Protein AF-A0A7W7PM73-F1 (afdb_monomer_lite)

Sequence (289 aa):
MTIHITDEMPNTWVRAVVDGIEARGWVVDDAHESAIVITLTPDAAEVLSADRHDRYLVIGWSGDGDAQGVVEWGLSSDGVQVPVLHPLGGTDPAVVAERAHRALTGGRPEPRNLRHAIPYAAATGPCTCQKAYPCGGIVPDADCPEHGNRRAPAMGWHWEANCPPWTGRPRHRPAGAGRRGGVVTTPPRWPTAVVCGSTRHMDLLHAAARAATRLGYAVHMPHLTEVNDRLALELAAMWRALIADAMVVVIVPKPDGSVGDATAGELAYAEELGKPILRWDARREDVVW

pLDDT: mean 73.57, std 22.19, range [31.45, 97.5]

Radius of gyration: 22.75 Å; chains: 1; bounding box: 60×48×63 Å

Organism: NCBI:txid66427

Foldseek 3Di:
DFAAQPFFAPPVLQVLLQVLQVVLPWDFPDTGRRKTKTFADPQLCVLQVHDPQFGIKIWGFDDDPDDGGFIWIATDNVNGTGRDIDGLGDDHSNLSSQLVLCCSQHVGSDFDQQKDWAFPPDPPDADPPLHPPSPVVDDPDCPPPRNDNDDDGDTDIDGPVRHDGNPPDPPDDDPDDDDDDDDPDDPDDFAAEEEFADPVPVVQSVLAQVQVVVVRHDYDYDDDDDDDPVRVVVVLVVSLVSLLPHQEYEYEADPVRHGDPSSVVSVVSNVVSVHHYWYQDPVVSHTHD

Structure (mmCIF, N/CA/C/O backbone):
data_AF-A0A7W7PM73-F1
#
_entry.id   AF-A0A7W7PM73-F1
#
loop_
_atom_site.group_PDB
_atom_site.id
_atom_site.type_symbol
_atom_site.label_atom_id
_atom_site.label_alt_id
_atom_site.label_comp_id
_atom_site.label_asym_id
_atom_site.label_entity_id
_atom_site.label_seq_id
_atom_site.pdbx_PDB_ins_code
_atom_site.Cartn_x
_atom_site.Cartn_y
_atom_site.Cartn_z
_atom_site.occupancy
_atom_site.B_iso_or_equiv
_atom_site.auth_seq_id
_atom_site.auth_comp_id
_atom_site.auth_asym_id
_atom_site.auth_atom_id
_atom_site.pdbx_PDB_model_num
ATOM 1 N N . MET A 1 1 ? -2.521 12.810 -11.139 1.00 38.59 1 MET A N 1
ATOM 2 C CA . MET A 1 1 ? -3.099 12.438 -12.445 1.00 38.59 1 MET A CA 1
ATOM 3 C C . MET A 1 1 ? -4.250 11.512 -12.123 1.00 38.59 1 MET A C 1
ATOM 5 O O . MET A 1 1 ? -3.991 10.459 -11.564 1.00 38.59 1 MET A O 1
ATOM 9 N N . THR A 1 2 ? -5.487 11.959 -12.318 1.00 41.84 2 THR A N 1
ATOM 10 C CA . THR A 1 2 ? -6.681 11.155 -12.024 1.00 41.84 2 THR A CA 1
ATOM 11 C C . THR A 1 2 ? -6.871 10.180 -13.177 1.00 41.84 2 THR A C 1
ATOM 13 O O . THR A 1 2 ? -6.969 10.620 -14.322 1.00 41.84 2 THR A O 1
ATOM 16 N N . ILE A 1 3 ? -6.830 8.879 -12.899 1.00 45.06 3 ILE A N 1
ATOM 17 C CA . ILE A 1 3 ? -7.078 7.845 -13.906 1.00 45.06 3 ILE A CA 1
ATOM 18 C C . ILE A 1 3 ? -8.585 7.593 -13.916 1.00 45.06 3 ILE A C 1
ATOM 20 O O . ILE A 1 3 ? -9.190 7.396 -12.865 1.00 45.06 3 ILE A O 1
ATOM 24 N N . HIS A 1 4 ? -9.191 7.662 -15.097 1.00 46.19 4 HIS A N 1
ATOM 25 C CA . HIS A 1 4 ? -10.594 7.322 -15.288 1.00 46.19 4 HIS A CA 1
ATOM 26 C C . HIS A 1 4 ? -10.694 5.817 -15.557 1.00 46.19 4 HIS A C 1
ATOM 28 O O . HIS A 1 4 ? -9.933 5.285 -16.360 1.00 46.19 4 HIS A O 1
ATOM 34 N N . ILE A 1 5 ? -11.617 5.139 -14.882 1.00 54.03 5 ILE A N 1
ATOM 35 C CA . ILE A 1 5 ? -12.010 3.765 -15.207 1.00 54.03 5 ILE A CA 1
ATOM 36 C C . ILE A 1 5 ? -12.882 3.875 -16.468 1.00 54.03 5 ILE A C 1
ATOM 38 O O . ILE A 1 5 ? -14.009 4.359 -16.386 1.00 54.03 5 ILE A O 1
ATOM 42 N N . THR A 1 6 ? -12.315 3.598 -17.645 1.00 47.81 6 THR A N 1
ATOM 43 C CA . THR A 1 6 ? -12.899 3.986 -18.947 1.00 47.81 6 THR A CA 1
ATOM 44 C C . THR A 1 6 ? -13.492 2.846 -19.763 1.00 47.81 6 THR A C 1
ATOM 46 O O . THR A 1 6 ? -14.052 3.133 -20.818 1.00 47.81 6 THR A O 1
ATOM 49 N N . ASP A 1 7 ? -13.388 1.593 -19.316 1.00 63.41 7 ASP A N 1
ATOM 50 C CA . ASP A 1 7 ? -13.948 0.457 -20.055 1.00 63.41 7 ASP A CA 1
ATOM 51 C C . ASP A 1 7 ? -15.263 -0.037 -19.433 1.00 63.41 7 ASP A C 1
ATOM 53 O O . ASP A 1 7 ? -15.394 -0.144 -18.209 1.00 63.41 7 ASP A O 1
ATOM 57 N N . GLU A 1 8 ? -16.246 -0.307 -20.292 1.00 79.94 8 GLU A N 1
ATOM 58 C CA . GLU A 1 8 ? -17.586 -0.733 -19.897 1.00 79.94 8 GLU A CA 1
ATOM 59 C C . GLU A 1 8 ? -17.600 -2.242 -19.616 1.00 79.94 8 GLU A C 1
ATOM 61 O O . GLU A 1 8 ? -17.523 -3.099 -20.498 1.00 79.94 8 GLU A O 1
ATOM 66 N N . MET A 1 9 ? -17.751 -2.585 -18.346 1.00 85.50 9 MET A N 1
ATOM 67 C CA . MET A 1 9 ? -17.992 -3.930 -17.856 1.00 85.50 9 MET A CA 1
ATOM 68 C C . MET A 1 9 ? -19.362 -4.434 -18.340 1.00 85.50 9 MET A C 1
ATOM 70 O O . MET A 1 9 ? -20.381 -3.771 -18.125 1.00 85.50 9 MET A O 1
ATOM 74 N N . PRO A 1 10 ? -19.455 -5.655 -18.905 1.00 88.62 10 PRO A N 1
ATOM 75 C CA . PRO A 1 10 ? -20.726 -6.233 -19.308 1.00 88.62 10 PRO A CA 1
ATOM 76 C C . PRO A 1 10 ? -21.716 -6.272 -18.142 1.00 88.62 10 PRO A C 1
ATOM 78 O O . PRO A 1 10 ? -21.412 -6.806 -17.076 1.00 88.62 10 PRO A O 1
ATOM 81 N N . ASN A 1 11 ? -22.947 -5.811 -18.362 1.00 89.06 11 ASN A N 1
ATOM 82 C CA . ASN A 1 11 ? -23.989 -5.785 -17.326 1.00 89.06 11 ASN A CA 1
ATOM 83 C C . ASN A 1 11 ? -24.215 -7.145 -16.634 1.00 89.06 11 ASN A C 1
ATOM 85 O O . ASN A 1 11 ? -24.519 -7.205 -15.443 1.00 89.06 11 ASN A O 1
ATOM 89 N N . THR A 1 12 ? -24.057 -8.259 -17.357 1.00 91.38 12 THR A N 1
ATOM 90 C CA . THR A 1 12 ? -24.144 -9.613 -16.781 1.00 91.38 12 THR A CA 1
ATOM 91 C C . THR A 1 12 ? -22.978 -9.935 -15.850 1.00 91.38 12 THR A C 1
ATOM 93 O O . THR A 1 12 ? -23.167 -10.636 -14.861 1.00 91.38 12 THR A O 1
ATOM 96 N N . TRP A 1 13 ? -21.786 -9.424 -16.156 1.00 92.62 13 TRP A N 1
ATOM 97 C CA . TRP A 1 13 ? -20.598 -9.561 -15.320 1.00 92.62 13 TRP A CA 1
ATOM 98 C C . TRP A 1 13 ? -20.739 -8.726 -14.046 1.00 92.62 13 TRP A C 1
ATOM 100 O O . TRP A 1 13 ? -20.572 -9.267 -12.956 1.00 92.62 13 TRP A O 1
ATOM 110 N N . VAL A 1 14 ? -21.149 -7.456 -14.176 1.00 92.88 14 VAL A N 1
ATOM 111 C CA . VAL A 1 14 ? -21.359 -6.539 -13.040 1.00 92.88 14 VAL A CA 1
ATOM 112 C C . VAL A 1 14 ? -22.335 -7.146 -12.039 1.00 92.88 14 VAL A C 1
ATOM 114 O O . VAL A 1 14 ? -22.004 -7.285 -10.865 1.00 92.88 14 VAL A O 1
ATOM 117 N N . ARG A 1 15 ? -23.499 -7.611 -12.511 1.00 95.19 15 ARG A N 1
ATOM 118 C CA . ARG A 1 15 ? -24.502 -8.270 -11.657 1.00 95.19 15 ARG A CA 1
ATOM 119 C C . ARG A 1 15 ? -23.947 -9.498 -10.942 1.00 95.19 15 ARG A C 1
ATOM 121 O O . ARG A 1 15 ? -24.139 -9.631 -9.743 1.00 95.19 15 ARG A O 1
ATOM 128 N N . ALA A 1 16 ? -23.215 -10.361 -11.647 1.00 95.62 16 ALA A N 1
ATOM 129 C CA . ALA A 1 16 ? -22.644 -11.562 -11.042 1.00 95.62 16 ALA A CA 1
ATOM 130 C C . ALA A 1 16 ? -21.594 -11.242 -9.959 1.00 95.62 16 ALA A C 1
ATOM 132 O O . ALA A 1 16 ? -21.516 -11.946 -8.950 1.00 95.62 16 ALA A O 1
ATOM 133 N N . VAL A 1 17 ? -20.799 -10.182 -10.142 1.00 95.12 17 VAL A N 1
ATOM 134 C CA . VAL A 1 17 ? -19.857 -9.709 -9.117 1.00 95.12 17 VAL A CA 1
ATOM 135 C C . VAL A 1 17 ? -20.609 -9.143 -7.912 1.00 95.12 17 VAL A C 1
ATOM 137 O O . VAL A 1 17 ? -20.290 -9.516 -6.783 1.00 95.12 17 VAL A O 1
ATOM 140 N N . VAL A 1 18 ? -21.621 -8.301 -8.144 1.00 96.88 18 VAL A N 1
ATOM 141 C CA . VAL A 1 18 ? -22.477 -7.719 -7.095 1.00 96.88 18 VAL A CA 1
ATOM 142 C C . VAL A 1 18 ? -23.139 -8.816 -6.265 1.00 96.88 18 VAL A C 1
ATOM 144 O O . VAL A 1 18 ? -22.926 -8.854 -5.055 1.00 96.88 18 VAL A O 1
ATOM 147 N N . ASP A 1 19 ? -23.813 -9.775 -6.905 1.00 96.19 19 ASP A N 1
ATOM 148 C CA . ASP A 1 19 ? -24.446 -10.914 -6.230 1.00 96.19 19 ASP A CA 1
ATOM 149 C C . ASP A 1 19 ? -23.428 -11.678 -5.362 1.00 96.19 19 ASP A C 1
ATOM 151 O O . ASP A 1 19 ? -23.705 -12.064 -4.224 1.00 96.19 19 ASP A O 1
ATOM 155 N N . GLY A 1 20 ? -22.210 -11.878 -5.878 1.00 96.00 20 GLY A N 1
ATOM 156 C CA . GLY A 1 20 ? -21.129 -12.541 -5.154 1.00 96.00 20 GLY A CA 1
ATOM 157 C C . GLY A 1 20 ? -20.613 -11.752 -3.944 1.00 96.00 20 GLY A C 1
ATOM 158 O O . GLY A 1 20 ? -20.230 -12.363 -2.939 1.00 96.00 20 GLY A O 1
ATOM 159 N N . ILE A 1 21 ? -20.572 -10.424 -4.028 1.00 94.75 21 ILE A N 1
ATOM 160 C CA . ILE A 1 21 ? -20.145 -9.522 -2.949 1.00 94.75 21 ILE A CA 1
ATOM 161 C C . ILE A 1 21 ? -21.225 -9.458 -1.861 1.00 94.75 21 ILE A C 1
ATOM 163 O O . ILE A 1 21 ? -20.919 -9.648 -0.679 1.00 94.75 21 ILE A O 1
ATOM 167 N N . GLU A 1 22 ? -22.486 -9.285 -2.252 1.00 94.06 22 GLU A N 1
ATOM 168 C CA . GLU A 1 22 ? -23.629 -9.212 -1.338 1.00 94.06 22 GLU A CA 1
ATOM 169 C C . GLU A 1 22 ? -23.881 -10.540 -0.620 1.00 94.06 22 GLU A C 1
ATOM 171 O O . GLU A 1 22 ? -24.094 -10.560 0.594 1.00 94.06 22 GLU A O 1
ATOM 176 N N . ALA A 1 23 ? -23.737 -11.677 -1.313 1.00 92.06 23 ALA A N 1
ATOM 177 C CA . ALA A 1 23 ? -23.813 -13.004 -0.695 1.00 92.06 23 ALA A CA 1
ATOM 178 C C . ALA A 1 23 ? -22.757 -13.220 0.407 1.00 92.06 23 ALA A C 1
ATOM 180 O O . ALA A 1 23 ? -22.909 -14.099 1.258 1.00 92.06 23 ALA A O 1
ATOM 181 N N . ARG A 1 24 ? -21.685 -12.418 0.411 1.00 89.50 24 ARG A N 1
ATOM 182 C CA . ARG A 1 24 ? -20.629 -12.421 1.434 1.00 89.50 24 ARG A CA 1
ATOM 183 C C . ARG A 1 24 ? -20.837 -11.362 2.525 1.00 89.50 24 ARG A C 1
ATOM 185 O O . ARG A 1 24 ? -19.972 -11.220 3.388 1.00 89.50 24 ARG A O 1
ATOM 192 N N . GLY A 1 25 ? -21.977 -10.669 2.520 1.00 90.81 25 GLY A N 1
ATOM 193 C CA . GLY A 1 25 ? -22.406 -9.739 3.566 1.00 90.81 25 GLY A CA 1
ATOM 194 C C . GLY A 1 25 ? -21.940 -8.293 3.389 1.00 90.81 25 GLY A C 1
ATOM 195 O O . GLY A 1 25 ? -22.028 -7.520 4.342 1.00 90.81 25 GLY A O 1
ATOM 196 N N . TRP A 1 26 ? -21.438 -7.927 2.210 1.00 92.81 26 TRP A N 1
ATOM 197 C CA . TRP A 1 26 ? -21.046 -6.553 1.890 1.00 92.81 26 TRP A CA 1
ATOM 198 C C . TRP A 1 26 ? -22.195 -5.786 1.238 1.00 92.81 26 TRP A C 1
ATOM 200 O O . TRP A 1 26 ? -23.022 -6.376 0.551 1.00 92.81 26 TRP A O 1
ATOM 210 N N . VAL A 1 27 ? -22.236 -4.471 1.452 1.00 92.00 27 VAL A N 1
ATOM 211 C CA . VAL A 1 27 ? -23.259 -3.593 0.870 1.00 92.00 27 VAL A CA 1
ATOM 212 C C . VAL A 1 27 ? -22.672 -2.884 -0.343 1.00 92.00 27 VAL A C 1
ATOM 214 O O . VAL A 1 27 ? -21.728 -2.100 -0.205 1.00 92.00 27 VAL A O 1
ATOM 217 N N . VAL A 1 28 ? -23.241 -3.164 -1.514 1.00 94.81 28 VAL A N 1
ATOM 218 C CA . VAL A 1 28 ? -22.957 -2.436 -2.752 1.00 94.81 28 VAL A CA 1
ATOM 219 C C . VAL A 1 28 ? -23.856 -1.199 -2.786 1.00 94.81 28 VAL A C 1
ATOM 221 O O . VAL A 1 28 ? -25.075 -1.318 -2.706 1.00 94.81 28 VAL A O 1
ATOM 224 N N . ASP A 1 29 ? -23.246 -0.016 -2.823 1.00 90.56 29 ASP A N 1
ATOM 225 C CA . ASP A 1 29 ? -23.943 1.280 -2.819 1.00 90.56 29 ASP A CA 1
ATOM 226 C C . ASP A 1 29 ? -24.409 1.661 -4.230 1.00 90.56 29 ASP A C 1
ATOM 228 O O . ASP A 1 29 ? -25.526 2.138 -4.417 1.00 90.56 29 ASP A O 1
ATOM 232 N N . ASP A 1 30 ? -23.563 1.386 -5.225 1.00 90.69 30 ASP A N 1
ATOM 233 C CA . ASP A 1 30 ? -23.855 1.596 -6.640 1.00 90.69 30 ASP A CA 1
ATOM 234 C C . ASP A 1 30 ? -23.123 0.554 -7.495 1.00 90.69 30 ASP A C 1
ATOM 236 O O . ASP A 1 30 ? -22.054 0.060 -7.126 1.00 90.69 30 ASP A O 1
ATOM 240 N N . ALA A 1 31 ? -23.704 0.196 -8.636 1.00 91.25 31 ALA A N 1
ATOM 241 C CA . ALA A 1 31 ? -23.079 -0.690 -9.604 1.00 91.25 31 ALA A CA 1
ATOM 242 C C . ALA A 1 31 ? -23.627 -0.445 -11.010 1.00 91.25 31 ALA A C 1
ATOM 244 O O . ALA A 1 31 ? -24.812 -0.645 -11.286 1.00 91.25 31 ALA A O 1
ATOM 245 N N . HIS A 1 32 ? -22.735 -0.091 -11.925 1.00 86.50 32 HIS A N 1
ATOM 246 C CA . HIS A 1 32 ? -23.029 0.070 -13.341 1.00 86.50 32 HIS A CA 1
ATOM 247 C C . HIS A 1 32 ? -21.838 -0.394 -14.183 1.00 86.50 32 HIS A C 1
ATOM 249 O O . HIS A 1 32 ? -20.828 -0.867 -13.664 1.00 86.50 32 HIS A O 1
ATOM 255 N N . GLU A 1 33 ? -21.957 -0.272 -15.500 1.00 79.88 33 GLU A N 1
ATOM 256 C CA . GLU A 1 33 ? -20.941 -0.718 -16.457 1.00 79.88 33 GLU A CA 1
ATOM 257 C C . GLU A 1 33 ? -19.551 -0.108 -16.230 1.00 79.88 33 GLU A C 1
ATOM 259 O O . GLU A 1 33 ? -18.571 -0.690 -16.654 1.00 79.88 33 GLU A O 1
ATOM 264 N N . SER A 1 34 ? -19.401 0.992 -15.494 1.00 80.75 34 SER A N 1
ATOM 265 C CA . SER A 1 34 ? -18.082 1.606 -15.266 1.00 80.75 34 SER A CA 1
ATOM 266 C C . SER A 1 34 ? -17.529 1.368 -13.864 1.00 80.75 34 SER A C 1
ATOM 268 O O . SER A 1 34 ? -16.329 1.512 -13.664 1.00 80.75 34 SER A O 1
ATOM 270 N N . ALA A 1 35 ? -18.360 1.012 -12.881 1.00 89.50 35 ALA A N 1
ATOM 271 C CA . ALA A 1 35 ? -17.893 0.829 -11.511 1.00 89.50 35 ALA A CA 1
ATOM 272 C C . ALA A 1 35 ? -18.833 -0.037 -10.669 1.00 89.50 35 ALA A C 1
ATOM 274 O O . ALA A 1 35 ? -20.047 -0.038 -10.856 1.00 89.50 35 ALA A O 1
ATOM 275 N N . ILE A 1 36 ? -18.253 -0.723 -9.686 1.00 94.25 36 ILE A N 1
ATOM 276 C CA . ILE A 1 36 ? -18.958 -1.320 -8.550 1.00 94.25 36 ILE A CA 1
ATOM 277 C C . ILE A 1 36 ? -18.439 -0.634 -7.290 1.00 94.25 36 ILE A C 1
ATOM 279 O O . ILE A 1 36 ? -17.243 -0.685 -7.001 1.00 94.25 36 ILE A O 1
ATOM 283 N N . VAL A 1 37 ? -19.335 -0.003 -6.540 1.00 95.88 37 VAL A N 1
ATOM 284 C CA . VAL A 1 37 ? -19.028 0.820 -5.371 1.00 95.88 37 VAL A CA 1
ATOM 285 C C . VAL A 1 37 ? -19.512 0.105 -4.117 1.00 95.88 37 VAL A C 1
ATOM 287 O O . VAL A 1 37 ? -20.694 -0.183 -3.959 1.00 95.88 37 VAL A O 1
ATOM 290 N N . ILE A 1 38 ? -18.593 -0.184 -3.202 1.00 96.38 38 ILE A N 1
ATOM 291 C CA . ILE A 1 38 ? -18.860 -0.907 -1.958 1.00 96.38 38 ILE A CA 1
ATOM 292 C C . ILE A 1 38 ? -18.637 0.046 -0.791 1.00 96.38 38 ILE A C 1
ATOM 294 O O . ILE A 1 38 ? -17.557 0.625 -0.661 1.00 96.38 38 ILE A O 1
ATOM 298 N N . THR A 1 39 ? -19.626 0.179 0.092 1.00 93.88 39 THR A N 1
ATOM 299 C CA . THR A 1 39 ? -19.467 0.996 1.303 1.00 93.88 39 THR A CA 1
ATOM 300 C C . THR A 1 39 ? -18.541 0.296 2.292 1.00 93.88 39 THR A C 1
ATOM 302 O O . THR A 1 39 ? -18.762 -0.858 2.669 1.00 93.88 39 THR A O 1
ATOM 305 N N . LEU A 1 40 ? -17.518 1.010 2.758 1.00 91.88 40 LEU A N 1
ATOM 306 C CA . LEU A 1 40 ? -16.603 0.503 3.770 1.00 91.88 40 LEU A CA 1
ATOM 307 C C . LEU A 1 40 ? -17.263 0.510 5.149 1.00 91.88 40 LEU A C 1
ATOM 309 O O . LEU A 1 40 ? -17.783 1.521 5.623 1.00 91.88 40 LEU A O 1
ATOM 313 N N . THR A 1 41 ? -17.176 -0.622 5.842 1.00 91.94 41 THR A N 1
ATOM 314 C CA . THR A 1 41 ? -17.381 -0.650 7.291 1.00 91.94 41 THR A CA 1
ATOM 315 C C . THR A 1 41 ? -16.147 -0.067 7.995 1.00 91.94 41 THR A C 1
ATOM 317 O O . THR A 1 41 ? -15.065 -0.050 7.403 1.00 91.94 41 THR A O 1
ATOM 320 N N . PRO A 1 42 ? -16.251 0.367 9.267 1.00 86.44 42 PRO A N 1
ATOM 321 C CA . PRO A 1 42 ? -15.085 0.834 10.023 1.00 86.44 42 PRO A CA 1
ATOM 322 C C . PRO A 1 42 ? -13.935 -0.180 10.044 1.00 86.44 42 PRO A C 1
ATOM 324 O O . PRO A 1 42 ? -12.778 0.194 9.879 1.00 86.44 42 PRO A O 1
ATOM 327 N N . ASP A 1 43 ? -14.267 -1.465 10.173 1.00 80.62 43 ASP A N 1
ATOM 328 C CA . ASP A 1 43 ? -13.277 -2.537 10.172 1.00 80.62 43 ASP A CA 1
ATOM 329 C C . ASP A 1 43 ? -12.611 -2.697 8.796 1.00 80.62 43 ASP A C 1
ATOM 331 O O . ASP A 1 43 ? -11.394 -2.837 8.717 1.00 80.62 43 ASP A O 1
ATOM 335 N N . ALA A 1 44 ? -13.383 -2.639 7.704 1.00 81.25 44 ALA A N 1
ATOM 336 C CA . ALA A 1 44 ? -12.837 -2.725 6.349 1.00 81.25 44 ALA A CA 1
ATOM 337 C C . ALA A 1 44 ? -11.938 -1.523 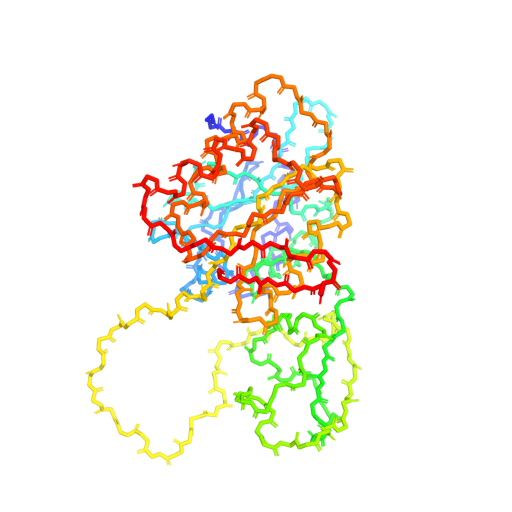6.020 1.00 81.25 44 ALA A C 1
ATOM 339 O O . ALA A 1 44 ? -10.886 -1.690 5.405 1.00 81.25 44 ALA A O 1
ATOM 340 N N . ALA A 1 45 ? -12.322 -0.325 6.470 1.00 83.75 45 ALA A N 1
ATOM 341 C CA . ALA A 1 45 ? -11.509 0.880 6.343 1.00 83.75 45 ALA A CA 1
ATOM 342 C C . ALA A 1 45 ? -10.175 0.745 7.100 1.00 83.75 45 ALA A C 1
ATOM 344 O O . ALA A 1 45 ? -9.125 1.061 6.543 1.00 83.75 45 ALA A O 1
ATOM 345 N N . GLU A 1 46 ? -10.186 0.212 8.330 1.00 77.06 46 GLU A N 1
ATOM 346 C CA . GLU A 1 46 ? -8.956 -0.071 9.088 1.00 77.06 46 GLU A CA 1
ATOM 347 C C . GLU A 1 46 ? -8.075 -1.096 8.358 1.00 77.06 46 GLU A C 1
ATOM 349 O O . GLU A 1 46 ? -6.878 -0.876 8.172 1.00 77.06 46 GLU A O 1
ATOM 354 N N . VAL A 1 47 ? -8.674 -2.198 7.902 1.00 73.88 47 VAL A N 1
ATOM 355 C CA . VAL A 1 47 ? -7.989 -3.288 7.194 1.00 73.88 47 VAL A CA 1
ATOM 356 C C . VAL A 1 47 ? -7.309 -2.802 5.912 1.00 73.88 47 VAL A C 1
ATOM 358 O O . VAL A 1 47 ? -6.176 -3.193 5.627 1.00 73.88 47 VAL A O 1
ATOM 361 N N . LEU A 1 48 ? -7.978 -1.935 5.153 1.00 82.06 48 LEU A N 1
ATOM 362 C CA . LEU A 1 48 ? -7.459 -1.362 3.912 1.00 82.06 48 LEU A CA 1
ATOM 363 C C . LEU A 1 48 ? -6.542 -0.155 4.142 1.00 82.06 48 LEU A C 1
ATOM 365 O O . LEU A 1 48 ? -5.997 0.376 3.178 1.00 82.06 48 LEU A O 1
ATOM 369 N N . SER A 1 49 ? -6.341 0.263 5.399 1.00 82.00 49 SER A N 1
ATOM 370 C CA . SER A 1 49 ? -5.617 1.494 5.747 1.00 82.00 49 SER A CA 1
ATOM 371 C C . SER A 1 49 ? -6.168 2.723 5.013 1.00 82.00 49 SER A C 1
ATOM 373 O O . SER A 1 49 ? -5.407 3.579 4.564 1.00 82.00 49 SER A O 1
ATOM 375 N N . ALA A 1 50 ? -7.494 2.782 4.878 1.00 83.56 50 ALA A N 1
ATOM 376 C CA . ALA A 1 50 ? -8.198 3.860 4.205 1.00 83.56 50 ALA A CA 1
ATOM 377 C C . ALA A 1 50 ? -7.985 5.198 4.929 1.00 83.56 50 ALA A C 1
ATOM 379 O O . ALA A 1 50 ? -7.919 5.238 6.165 1.00 83.56 50 ALA A O 1
ATOM 380 N N . ASP A 1 51 ? -7.882 6.302 4.179 1.00 88.19 51 ASP A N 1
ATOM 381 C CA . ASP A 1 51 ? -7.886 7.621 4.810 1.00 88.19 51 ASP A CA 1
ATOM 382 C C . ASP A 1 51 ? -9.239 7.846 5.505 1.00 88.19 51 ASP A C 1
ATOM 384 O O . ASP A 1 51 ? -10.260 7.264 5.142 1.00 88.19 51 ASP A O 1
ATOM 388 N N . ARG A 1 52 ? -9.277 8.729 6.507 1.00 85.94 52 ARG A N 1
ATOM 389 C CA . ARG A 1 52 ? -10.508 9.077 7.236 1.00 85.94 52 ARG A CA 1
ATOM 390 C C . ARG A 1 52 ? -11.644 9.570 6.332 1.00 85.94 52 ARG A C 1
ATOM 392 O O . ARG A 1 52 ? -12.791 9.591 6.775 1.00 85.94 52 ARG A O 1
ATOM 399 N N . HIS A 1 53 ? -11.319 10.041 5.130 1.00 90.25 53 HIS A N 1
ATOM 400 C CA . HIS A 1 53 ? -12.290 10.530 4.153 1.00 90.25 53 HIS A CA 1
ATOM 401 C C . HIS A 1 53 ? -12.715 9.475 3.137 1.00 90.25 53 HIS A C 1
ATOM 403 O O . HIS A 1 53 ? -13.735 9.673 2.482 1.00 90.25 53 HIS A O 1
ATOM 409 N N . ASP A 1 54 ? -11.978 8.374 3.012 1.00 92.31 54 ASP A N 1
ATOM 410 C CA . ASP A 1 54 ? -12.321 7.287 2.105 1.00 92.31 54 ASP A CA 1
ATOM 411 C C . ASP A 1 54 ? -13.462 6.469 2.708 1.00 92.31 54 ASP A C 1
ATOM 413 O O . ASP A 1 54 ? -13.375 5.933 3.814 1.00 92.31 54 ASP A O 1
ATOM 417 N N . ARG A 1 55 ? -14.571 6.396 1.977 1.00 94.69 55 ARG A N 1
ATOM 418 C CA . ARG A 1 55 ? -15.803 5.728 2.423 1.00 94.69 55 ARG A CA 1
ATOM 419 C C . ARG A 1 55 ? -16.165 4.534 1.559 1.00 94.69 55 ARG A C 1
ATOM 421 O O . ARG A 1 55 ? -17.009 3.734 1.960 1.00 94.69 55 ARG A O 1
ATOM 428 N N . TYR A 1 56 ? -15.519 4.407 0.406 1.00 95.69 56 TYR A N 1
ATOM 429 C CA . TYR A 1 56 ? -15.871 3.439 -0.610 1.00 95.69 56 TYR A CA 1
ATOM 430 C C . TYR A 1 56 ? -14.645 2.677 -1.096 1.00 95.69 56 TYR A C 1
ATOM 432 O O . TYR A 1 56 ? -13.569 3.249 -1.274 1.00 95.69 56 TYR A O 1
ATOM 440 N N . LEU A 1 57 ? -14.842 1.387 -1.353 1.00 95.81 57 LEU A N 1
ATOM 441 C CA . LEU A 1 57 ? -14.002 0.618 -2.258 1.00 95.81 57 LEU A CA 1
ATOM 442 C C . LEU A 1 57 ? -14.687 0.605 -3.622 1.00 95.81 57 LEU A C 1
ATOM 444 O O . LEU A 1 57 ? -15.857 0.243 -3.719 1.00 95.81 57 LEU A O 1
ATOM 448 N N . VAL A 1 58 ? -13.960 0.989 -4.662 1.00 94.88 58 VAL A N 1
ATOM 449 C CA . VAL A 1 58 ? -14.459 1.029 -6.038 1.00 94.88 58 VAL A CA 1
ATOM 450 C C . VAL A 1 58 ? -13.725 -0.032 -6.842 1.00 94.88 58 VAL A C 1
ATOM 452 O O . VAL A 1 58 ? -12.501 -0.103 -6.768 1.00 94.88 58 VAL A O 1
ATOM 455 N N . ILE A 1 59 ? -14.461 -0.852 -7.589 1.00 93.50 59 ILE A N 1
ATOM 456 C CA . ILE A 1 59 ? -13.936 -1.857 -8.523 1.00 93.50 59 ILE A CA 1
ATOM 457 C C . ILE A 1 59 ? -14.319 -1.441 -9.937 1.00 93.50 59 ILE A C 1
ATOM 459 O O . ILE A 1 59 ? -15.464 -1.060 -10.173 1.00 93.50 59 ILE A O 1
ATOM 463 N N . GLY A 1 60 ? -13.395 -1.572 -10.881 1.00 89.56 60 GLY A N 1
ATOM 464 C CA . GLY A 1 60 ? -13.681 -1.335 -12.289 1.00 89.56 60 GLY A CA 1
ATOM 465 C C . GLY A 1 60 ? -12.631 -1.926 -13.218 1.00 89.56 60 GLY A C 1
ATOM 466 O O . GLY A 1 60 ? -11.701 -2.597 -12.769 1.00 89.56 60 GLY A O 1
ATOM 467 N N . TRP A 1 61 ? -12.796 -1.705 -14.520 1.00 87.25 61 TRP A N 1
ATOM 468 C CA . TRP A 1 61 ? -11.835 -2.117 -15.543 1.00 87.25 61 TRP A CA 1
ATOM 469 C C . TRP A 1 61 ? -10.972 -0.935 -15.981 1.00 87.25 61 TRP A C 1
ATOM 471 O O . TRP A 1 61 ? -11.489 0.116 -16.359 1.00 87.25 61 TRP A O 1
ATOM 481 N N . SER A 1 62 ? -9.654 -1.107 -15.963 1.00 76.06 62 SER A N 1
ATOM 482 C CA . SER A 1 62 ? -8.733 -0.167 -16.594 1.00 76.06 62 SER A CA 1
ATOM 483 C C . SER A 1 62 ? -8.152 -0.753 -17.876 1.00 76.06 62 SER A C 1
ATOM 485 O O . SER A 1 62 ? -7.784 -1.926 -17.955 1.00 76.06 62 SER A O 1
ATOM 487 N N . GLY A 1 63 ? -8.091 0.071 -18.916 1.00 65.00 63 GLY A N 1
ATOM 488 C CA . GLY A 1 63 ? -7.610 -0.328 -20.230 1.00 65.00 63 GLY A CA 1
ATOM 489 C C . GLY A 1 63 ? -7.960 0.705 -21.294 1.00 65.00 63 GLY A C 1
ATOM 490 O O . GLY A 1 63 ? -8.915 1.466 -21.142 1.00 65.00 63 GLY A O 1
ATOM 491 N N . ASP A 1 64 ? -7.172 0.708 -22.369 1.00 54.31 64 ASP A N 1
ATOM 492 C CA . ASP A 1 64 ? -7.409 1.513 -23.565 1.00 54.31 64 ASP A CA 1
ATOM 493 C C . ASP A 1 64 ? -7.853 0.583 -24.719 1.00 54.31 64 ASP A C 1
ATOM 495 O O . ASP A 1 64 ? -7.043 -0.189 -25.239 1.00 54.31 64 ASP A O 1
ATOM 499 N N . GLY A 1 65 ? -9.114 0.671 -25.160 1.00 55.69 65 GLY A N 1
ATOM 500 C CA . GLY A 1 65 ? -9.599 0.058 -26.413 1.00 55.69 65 GLY A CA 1
ATOM 501 C C . GLY A 1 65 ? -10.086 -1.402 -26.332 1.00 55.69 65 GLY A C 1
ATOM 502 O O . GLY A 1 65 ? -10.681 -1.807 -25.348 1.00 55.69 65 GLY A O 1
A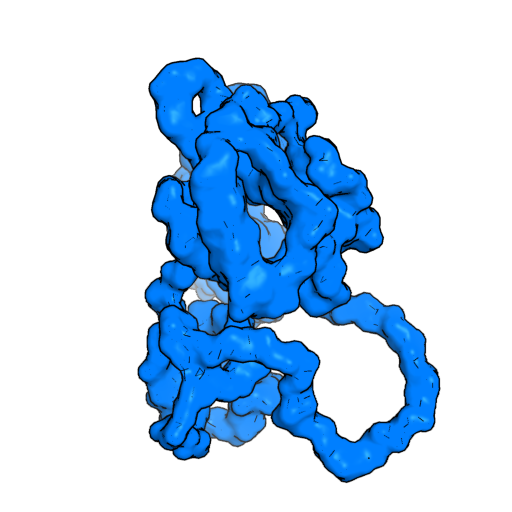TOM 503 N N . ASP A 1 66 ? -9.858 -2.187 -27.398 1.00 45.41 66 ASP A N 1
ATOM 504 C CA . ASP A 1 66 ? -10.453 -3.525 -27.646 1.00 45.41 66 ASP A CA 1
ATOM 505 C C . ASP A 1 66 ? -9.883 -4.687 -26.790 1.00 45.41 66 ASP A C 1
ATOM 507 O O . ASP A 1 66 ? -10.170 -5.863 -27.046 1.00 45.41 66 ASP A O 1
ATOM 511 N N . ALA A 1 67 ? -9.026 -4.405 -25.807 1.00 52.41 67 ALA A N 1
ATOM 512 C CA . ALA A 1 67 ? -8.492 -5.421 -24.901 1.00 52.41 67 ALA A CA 1
ATOM 513 C C . ALA A 1 67 ? -9.408 -5.566 -23.680 1.00 52.41 67 ALA A C 1
ATOM 515 O O . ALA A 1 67 ? -9.860 -4.564 -23.148 1.00 52.41 67 ALA A O 1
ATOM 516 N N . GLN A 1 68 ? -9.636 -6.797 -23.195 1.00 60.38 68 GLN A N 1
ATOM 517 C CA . GLN A 1 68 ? -10.329 -7.001 -21.915 1.00 60.38 68 GLN A CA 1
ATOM 518 C C . GLN A 1 68 ? -9.601 -6.211 -20.821 1.00 60.38 68 GLN A C 1
ATOM 520 O O . GLN A 1 68 ? -8.456 -6.543 -20.495 1.00 60.38 68 GLN A O 1
ATOM 525 N N . GLY A 1 69 ? -10.255 -5.171 -20.295 1.00 69.31 69 GLY A N 1
ATOM 526 C CA . GLY A 1 69 ? -9.695 -4.318 -19.259 1.00 69.31 69 GLY A CA 1
ATOM 527 C C . GLY A 1 69 ? -9.223 -5.114 -18.039 1.00 69.31 69 GLY A C 1
ATOM 528 O O . GLY A 1 69 ? -9.780 -6.152 -17.666 1.00 69.31 69 GLY A O 1
ATOM 529 N N . VAL A 1 70 ? -8.147 -4.640 -17.417 1.00 84.69 70 VAL A N 1
ATOM 530 C CA . VAL A 1 70 ? -7.625 -5.195 -16.171 1.00 84.69 70 VAL A CA 1
ATOM 531 C C . VAL A 1 70 ? -8.596 -4.836 -15.055 1.00 84.69 70 VAL A C 1
ATOM 533 O O . VAL A 1 70 ? -8.914 -3.667 -14.859 1.00 84.69 70 VAL A O 1
ATOM 536 N N . VAL A 1 71 ? -9.063 -5.833 -14.296 1.00 89.44 71 VAL A N 1
ATOM 537 C CA . VAL A 1 71 ? -9.894 -5.569 -13.115 1.00 89.44 71 VAL A CA 1
ATOM 538 C C . VAL A 1 71 ? -9.027 -4.960 -12.023 1.00 89.44 71 VAL A C 1
ATOM 540 O O . VAL A 1 71 ? -8.122 -5.612 -11.485 1.00 89.44 71 VAL A O 1
ATOM 543 N N . GLU A 1 72 ? -9.338 -3.724 -11.672 1.00 90.25 72 GLU A N 1
ATOM 544 C CA . GLU A 1 72 ? -8.656 -2.935 -10.662 1.00 90.25 72 GLU A CA 1
ATOM 545 C C . GLU A 1 72 ? -9.623 -2.485 -9.574 1.00 90.25 72 GLU A C 1
ATOM 547 O O . GLU A 1 72 ? -10.847 -2.541 -9.713 1.00 90.25 72 GLU A O 1
ATOM 552 N N . TRP A 1 73 ? -9.053 -2.059 -8.457 1.00 93.44 73 TRP A N 1
ATOM 553 C CA . TRP A 1 73 ? -9.791 -1.463 -7.363 1.00 93.44 73 TRP A CA 1
ATOM 554 C C . TRP A 1 73 ? -9.025 -0.291 -6.763 1.00 93.44 73 TRP A C 1
ATOM 556 O O . TRP A 1 73 ? -7.809 -0.178 -6.911 1.00 93.44 73 TRP A O 1
ATOM 566 N N . GLY A 1 74 ? -9.727 0.555 -6.028 1.00 91.25 74 GLY A N 1
ATOM 567 C CA . GLY A 1 74 ? -9.100 1.555 -5.180 1.00 91.25 74 GLY A CA 1
ATOM 568 C C . GLY A 1 74 ? -10.081 2.151 -4.188 1.00 91.25 74 GLY A C 1
ATOM 569 O O . GLY A 1 74 ? -11.248 1.761 -4.121 1.00 91.25 74 GLY A O 1
ATOM 570 N N . LEU A 1 75 ? -9.573 3.073 -3.380 1.00 93.56 75 LEU A N 1
ATOM 571 C CA . LEU A 1 75 ? -10.346 3.749 -2.348 1.00 93.56 75 LEU A CA 1
ATOM 572 C C . LEU A 1 75 ? -10.848 5.094 -2.852 1.00 93.56 75 LEU A C 1
ATOM 574 O O . LEU A 1 75 ? -10.169 5.769 -3.626 1.00 93.56 75 LEU A O 1
ATOM 578 N N . SER A 1 76 ? -12.046 5.466 -2.419 1.00 92.81 76 SER A N 1
ATOM 579 C CA . SER A 1 76 ? -12.665 6.726 -2.798 1.00 92.81 76 SER A CA 1
ATOM 580 C C . SER A 1 76 ? -13.480 7.327 -1.658 1.00 92.81 76 SER A C 1
ATOM 582 O O . SER A 1 76 ? -14.133 6.628 -0.877 1.00 92.81 76 SER A O 1
ATOM 584 N N . SER A 1 77 ? -13.481 8.656 -1.589 1.00 92.62 77 SER A N 1
ATOM 585 C CA . SER A 1 77 ? -14.302 9.430 -0.650 1.00 92.62 77 SER A CA 1
ATOM 586 C C . SER A 1 77 ? -15.740 9.649 -1.135 1.00 92.62 77 SER A C 1
ATOM 588 O O . SER A 1 77 ? -16.663 9.811 -0.320 1.00 92.62 77 SER A O 1
ATOM 590 N N . ASP A 1 78 ? -15.935 9.618 -2.456 1.00 89.00 78 ASP A N 1
ATOM 591 C CA . ASP A 1 78 ? -17.191 9.915 -3.146 1.00 89.00 78 ASP A CA 1
ATOM 592 C C . ASP A 1 78 ? -17.717 8.762 -4.013 1.00 89.00 78 ASP A C 1
ATOM 594 O O . ASP A 1 78 ? -18.848 8.839 -4.479 1.00 89.00 78 ASP A O 1
ATOM 598 N N . GLY A 1 79 ? -16.932 7.697 -4.199 1.00 85.94 79 GLY A N 1
ATOM 599 C CA . GLY A 1 79 ? -17.295 6.544 -5.026 1.00 85.94 79 GLY A CA 1
ATOM 600 C C . GLY A 1 79 ? -17.094 6.779 -6.526 1.00 85.94 79 GLY A C 1
ATOM 601 O O . GLY A 1 79 ? -17.351 5.877 -7.315 1.00 85.94 79 GLY A O 1
ATOM 602 N N . VAL A 1 80 ? -16.609 7.960 -6.923 1.00 82.00 80 VAL A N 1
ATOM 603 C CA . VAL A 1 80 ? -16.479 8.383 -8.324 1.00 82.00 80 VAL A CA 1
ATOM 604 C C . VAL A 1 80 ? -15.014 8.521 -8.716 1.00 82.00 80 VAL A C 1
ATOM 606 O O . VAL A 1 80 ? -14.603 8.048 -9.775 1.00 82.00 80 VAL A O 1
ATOM 609 N N . GLN A 1 81 ? -14.205 9.175 -7.879 1.00 81.56 81 GLN A N 1
ATOM 610 C CA . GLN A 1 81 ? -12.790 9.398 -8.164 1.00 81.56 81 GLN A CA 1
ATOM 611 C C . GLN A 1 81 ? -11.915 8.446 -7.362 1.00 81.56 81 GLN A C 1
ATOM 613 O O . GLN A 1 81 ? -11.965 8.425 -6.131 1.00 81.56 81 GLN A O 1
ATOM 618 N N . VAL A 1 82 ? -11.071 7.699 -8.073 1.00 84.62 82 VAL A N 1
ATOM 619 C CA . VAL A 1 82 ? -10.102 6.774 -7.485 1.00 84.62 82 VAL A CA 1
ATOM 620 C C . VAL A 1 82 ? -8.691 7.300 -7.778 1.00 84.62 82 VAL A C 1
ATOM 622 O O . VAL A 1 82 ? -8.235 7.238 -8.920 1.00 84.62 82 VAL A O 1
ATOM 625 N N . PRO A 1 83 ? -7.988 7.881 -6.786 1.00 79.81 83 PRO A N 1
ATOM 626 C CA . PRO A 1 83 ? -6.696 8.531 -7.010 1.00 79.81 83 PRO A CA 1
ATOM 627 C C . PRO A 1 83 ? -5.561 7.533 -7.268 1.00 79.81 83 PRO A C 1
ATOM 629 O O . PRO A 1 83 ? -4.566 7.893 -7.897 1.00 79.81 83 PRO A O 1
ATOM 632 N N . VAL A 1 84 ? -5.698 6.301 -6.769 1.00 79.31 84 VAL A N 1
ATOM 633 C CA . VAL A 1 84 ? -4.719 5.222 -6.912 1.00 79.31 84 VAL A CA 1
ATOM 634 C C . VAL A 1 84 ? -5.461 3.927 -7.212 1.00 79.31 84 VAL A C 1
ATOM 636 O O . VAL A 1 84 ? -6.323 3.515 -6.437 1.00 79.31 84 VAL A O 1
ATOM 639 N N . LEU A 1 85 ? -5.108 3.297 -8.331 1.00 83.75 85 LEU A N 1
ATOM 640 C CA . LEU A 1 85 ? -5.633 2.000 -8.737 1.00 83.75 85 LEU A CA 1
ATOM 641 C C . LEU A 1 85 ? -4.656 0.891 -8.350 1.00 83.75 85 LEU A C 1
ATOM 643 O O . LEU A 1 85 ? -3.433 1.042 -8.421 1.00 83.75 85 LEU A O 1
ATOM 647 N N . HIS A 1 86 ? -5.221 -0.233 -7.938 1.00 84.25 86 HIS A N 1
ATOM 648 C CA . HIS A 1 86 ? -4.509 -1.448 -7.601 1.00 84.25 86 HIS A CA 1
ATOM 649 C C . HIS A 1 86 ? -5.096 -2.613 -8.395 1.00 84.25 86 HIS A C 1
ATOM 651 O O . HIS A 1 86 ? -6.319 -2.742 -8.472 1.00 84.25 86 HIS A O 1
ATOM 657 N N . PRO A 1 87 ? -4.264 -3.524 -8.918 1.00 86.69 87 PRO A N 1
ATOM 658 C CA . PRO A 1 87 ? -4.770 -4.713 -9.579 1.00 86.69 87 PRO A CA 1
ATOM 659 C C . PRO A 1 87 ? -5.565 -5.560 -8.583 1.00 86.69 87 PRO A C 1
ATOM 661 O O . PRO A 1 87 ? -5.059 -5.955 -7.528 1.00 86.69 87 PRO A O 1
ATOM 664 N N . LEU A 1 88 ? -6.818 -5.850 -8.928 1.00 88.12 88 LEU A N 1
ATOM 665 C CA . LEU A 1 88 ? -7.616 -6.859 -8.241 1.00 88.12 88 LEU A CA 1
ATOM 666 C C . LEU A 1 88 ? -7.339 -8.232 -8.863 1.00 88.12 88 LEU A C 1
ATOM 668 O O . LEU A 1 88 ? -7.135 -9.211 -8.144 1.00 88.12 88 LEU A O 1
ATOM 672 N N . GLY A 1 89 ? -7.244 -8.272 -10.197 1.00 81.00 89 GLY A N 1
ATOM 673 C CA . GLY A 1 89 ? -6.896 -9.440 -11.003 1.00 81.00 89 GLY A CA 1
ATOM 674 C C . GLY A 1 89 ? -8.017 -10.479 -11.145 1.00 81.00 89 GLY A C 1
ATOM 675 O O . GLY A 1 89 ? -8.919 -10.578 -10.315 1.00 81.00 89 GLY A O 1
ATOM 676 N N . GLY A 1 90 ? -7.915 -11.293 -12.201 1.00 81.81 90 GLY A N 1
ATOM 677 C CA . GLY A 1 90 ? -8.959 -12.233 -12.626 1.00 81.81 90 GLY A CA 1
ATOM 678 C C . GLY A 1 90 ? -10.056 -11.559 -13.456 1.00 81.81 90 GLY A C 1
ATOM 679 O O . GLY A 1 90 ? -10.287 -10.366 -13.324 1.00 81.81 90 GLY A O 1
ATOM 680 N N . THR A 1 91 ? -10.722 -12.324 -14.323 1.00 85.75 91 THR A N 1
ATOM 681 C CA . THR A 1 91 ? -11.862 -11.858 -15.143 1.00 85.75 91 THR A CA 1
ATOM 682 C C . THR A 1 91 ? -13.155 -12.622 -14.845 1.00 85.75 91 THR A C 1
ATOM 684 O O . THR A 1 91 ? -14.226 -12.222 -15.290 1.00 85.75 91 THR A O 1
ATOM 687 N N . ASP A 1 92 ? -13.081 -13.701 -14.060 1.00 91.50 92 ASP A N 1
ATOM 688 C CA . ASP A 1 92 ? -14.243 -14.456 -13.591 1.00 91.50 92 ASP A CA 1
ATOM 689 C C . ASP A 1 92 ? -14.955 -13.689 -12.453 1.00 91.50 92 ASP A C 1
ATOM 691 O O . ASP A 1 92 ? -14.306 -13.384 -11.442 1.00 91.50 92 ASP A O 1
ATOM 695 N N . PRO A 1 93 ? -16.270 -13.404 -12.566 1.00 94.12 93 PRO A N 1
ATOM 696 C CA . PRO A 1 93 ? -17.034 -12.702 -11.536 1.00 94.12 93 PRO A CA 1
ATOM 697 C C . PRO A 1 93 ? -16.919 -13.295 -10.128 1.00 94.12 93 PRO A C 1
ATOM 699 O O . PRO A 1 93 ? -16.815 -12.559 -9.145 1.00 94.12 93 PRO A O 1
ATOM 702 N N . ALA A 1 94 ? -16.918 -14.624 -10.006 1.00 92.75 94 ALA A N 1
ATOM 703 C CA . ALA A 1 94 ? -16.863 -15.296 -8.714 1.00 92.75 94 ALA A CA 1
ATOM 704 C C . ALA A 1 94 ? -15.491 -15.119 -8.052 1.00 92.75 94 ALA A C 1
ATOM 706 O O . ALA A 1 94 ? -15.413 -14.919 -6.836 1.00 92.75 94 ALA A O 1
ATOM 707 N N . VAL A 1 95 ? -14.423 -15.145 -8.857 1.00 90.50 95 VAL A N 1
ATOM 708 C CA . VAL A 1 95 ? -13.052 -14.881 -8.400 1.00 90.50 95 VAL A CA 1
ATOM 709 C C . VAL A 1 95 ? -12.913 -13.424 -7.973 1.00 90.50 95 VAL A C 1
ATOM 711 O O . VAL A 1 95 ? -12.369 -13.153 -6.907 1.00 90.50 95 VAL A O 1
ATOM 714 N N . VAL A 1 96 ? -13.446 -12.486 -8.756 1.00 93.69 96 VAL A N 1
ATOM 715 C CA . VAL A 1 96 ? -13.423 -11.051 -8.438 1.00 93.69 96 VAL A CA 1
ATOM 716 C C . VAL A 1 96 ? -14.162 -10.761 -7.133 1.00 93.69 96 VAL A C 1
ATOM 718 O O . VAL A 1 96 ? -13.606 -10.104 -6.253 1.00 93.69 96 VAL A O 1
ATOM 721 N N . ALA A 1 97 ? -15.356 -11.327 -6.942 1.00 95.00 97 ALA A N 1
ATOM 722 C CA . ALA A 1 97 ? -16.105 -11.199 -5.695 1.00 95.00 97 ALA A CA 1
ATOM 723 C C . ALA A 1 97 ? -15.361 -11.804 -4.488 1.00 95.00 97 ALA A C 1
ATOM 725 O O . ALA A 1 97 ? -15.371 -11.237 -3.393 1.00 95.00 97 ALA A O 1
ATOM 726 N N . GLU A 1 98 ? -14.683 -12.945 -4.665 1.00 89.19 98 GLU A N 1
ATOM 727 C CA . GLU A 1 98 ? -13.847 -13.533 -3.613 1.00 89.19 98 GLU A CA 1
ATOM 728 C C . GLU A 1 98 ? -12.661 -12.627 -3.255 1.00 89.19 98 GLU A C 1
ATOM 730 O O . GLU A 1 98 ? -12.398 -12.394 -2.074 1.00 89.19 98 GLU A O 1
ATOM 735 N N . ARG A 1 99 ? -11.962 -12.093 -4.260 1.00 90.50 99 ARG A N 1
ATOM 736 C CA . ARG A 1 99 ? -10.811 -11.202 -4.072 1.00 90.50 99 ARG A CA 1
ATOM 737 C C . ARG A 1 99 ? -11.215 -9.880 -3.425 1.00 90.50 99 ARG A C 1
ATOM 739 O O . ARG A 1 99 ? -10.522 -9.428 -2.519 1.00 90.50 99 ARG A O 1
ATOM 746 N N . ALA A 1 100 ? -12.354 -9.308 -3.812 1.00 92.31 100 ALA A N 1
ATOM 747 C CA . ALA A 1 100 ? -12.927 -8.131 -3.163 1.00 92.31 100 ALA A CA 1
ATOM 748 C C . ALA A 1 100 ? -13.219 -8.404 -1.678 1.00 92.31 100 ALA A C 1
ATOM 750 O O . ALA A 1 100 ? -12.807 -7.642 -0.806 1.00 92.31 100 ALA A O 1
ATOM 751 N N . HIS A 1 101 ? -13.843 -9.544 -1.362 1.00 90.00 101 HIS A N 1
ATOM 752 C CA . HIS A 1 101 ? -14.079 -9.941 0.025 1.00 90.00 101 HIS A CA 1
ATOM 753 C C . HIS A 1 101 ? -12.777 -10.140 0.816 1.00 90.00 101 HIS A C 1
ATOM 755 O O . HIS A 1 101 ? -12.683 -9.694 1.959 1.00 90.00 101 HIS A O 1
ATOM 761 N N . ARG A 1 102 ? -11.754 -10.775 0.231 1.00 82.06 102 ARG A N 1
ATOM 762 C CA . ARG A 1 102 ? -10.432 -10.907 0.869 1.00 82.06 102 ARG A CA 1
ATOM 763 C C . ARG A 1 102 ? -9.773 -9.550 1.104 1.00 82.06 102 ARG A C 1
ATOM 765 O O . ARG A 1 102 ? -9.246 -9.325 2.190 1.00 82.06 102 ARG A O 1
ATOM 772 N N . ALA A 1 103 ? -9.855 -8.628 0.146 1.00 82.69 103 ALA A N 1
ATOM 773 C CA . ALA A 1 103 ? -9.357 -7.269 0.325 1.00 82.69 103 ALA A CA 1
ATOM 774 C C . ALA A 1 103 ? -10.049 -6.584 1.514 1.00 82.69 103 ALA A C 1
ATOM 776 O O . ALA A 1 103 ? -9.374 -6.133 2.434 1.00 82.69 103 ALA A O 1
ATOM 777 N N . LEU A 1 104 ? -11.381 -6.620 1.566 1.00 85.06 104 LEU A N 1
ATOM 778 C CA . LEU A 1 104 ? -12.171 -5.985 2.626 1.00 85.06 104 LEU A CA 1
ATOM 779 C C . LEU A 1 104 ? -11.991 -6.625 4.019 1.00 85.06 104 LEU A C 1
ATOM 781 O O . LEU A 1 104 ? -12.255 -5.973 5.026 1.00 85.06 104 LEU A O 1
ATOM 785 N N . THR A 1 105 ? -11.553 -7.886 4.103 1.00 80.00 105 THR A N 1
ATOM 786 C CA . THR A 1 105 ? -11.375 -8.614 5.380 1.00 80.00 105 THR A CA 1
ATOM 787 C C . THR A 1 105 ? -9.922 -8.772 5.831 1.00 80.00 105 THR A C 1
ATOM 789 O O . THR A 1 105 ? -9.673 -8.936 7.024 1.00 80.00 105 THR A O 1
ATOM 792 N N . GLY A 1 106 ? -8.960 -8.744 4.906 1.00 72.44 106 GLY A N 1
ATOM 793 C CA . GLY A 1 106 ? -7.545 -9.035 5.169 1.00 72.44 106 GLY A CA 1
ATOM 794 C C . GLY A 1 106 ? -6.555 -8.071 4.513 1.00 72.44 106 GLY A C 1
ATOM 795 O O . GLY A 1 106 ? -5.346 -8.273 4.618 1.00 72.44 106 GLY A O 1
ATOM 796 N N . GLY A 1 107 ? -7.039 -7.034 3.826 1.00 72.81 107 GLY A N 1
ATOM 797 C CA . GLY A 1 107 ? -6.217 -5.964 3.257 1.00 72.81 107 GLY A CA 1
ATOM 798 C C . GLY A 1 107 ? -5.525 -6.358 1.956 1.00 72.81 107 GLY A C 1
ATOM 799 O O . GLY A 1 107 ? -4.667 -5.626 1.466 1.00 72.81 107 GLY A O 1
ATOM 800 N N . ARG A 1 108 ? -5.827 -7.550 1.418 1.00 69.50 108 ARG A N 1
ATOM 801 C CA . ARG A 1 108 ? -5.163 -8.110 0.235 1.00 69.50 108 ARG A CA 1
ATOM 802 C C . ARG A 1 108 ? -6.125 -8.940 -0.617 1.00 69.50 108 ARG A C 1
ATOM 804 O O . ARG A 1 108 ? -6.823 -9.786 -0.064 1.00 69.50 108 ARG A O 1
ATOM 811 N N . PRO A 1 109 ? -6.127 -8.761 -1.949 1.00 69.75 109 PRO A N 1
ATOM 812 C CA . PRO A 1 109 ? -6.999 -9.527 -2.834 1.00 69.75 109 PRO A CA 1
ATOM 813 C C . PRO A 1 109 ? -6.490 -10.946 -3.126 1.00 69.75 109 PRO A C 1
ATOM 815 O O . PRO A 1 109 ? -7.296 -11.865 -3.256 1.00 69.75 109 PRO A O 1
ATOM 818 N N . GLU A 1 110 ? -5.172 -11.164 -3.195 1.00 66.94 110 GLU A N 1
ATOM 819 C CA . GLU A 1 110 ? -4.604 -12.482 -3.514 1.00 66.94 110 GLU A CA 1
ATOM 820 C C . GLU A 1 110 ? -4.222 -13.288 -2.262 1.00 66.94 110 GLU A C 1
ATOM 822 O O . GLU A 1 110 ? -3.539 -12.756 -1.380 1.00 66.94 110 GLU A O 1
ATOM 827 N N . PRO A 1 111 ? -4.591 -14.584 -2.186 1.00 57.12 111 PRO A N 1
ATOM 828 C CA .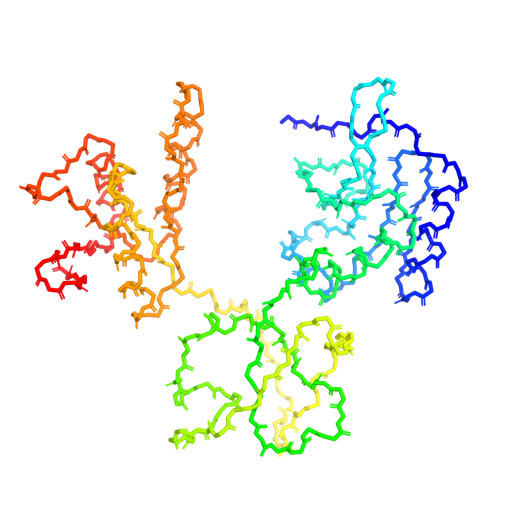 PRO A 1 111 ? -4.116 -15.467 -1.129 1.00 57.12 111 PRO A CA 1
ATOM 829 C C . PRO A 1 111 ? -2.621 -15.725 -1.313 1.00 57.12 111 PRO A C 1
ATOM 831 O O . PRO A 1 111 ? -2.189 -16.144 -2.389 1.00 57.12 111 PRO A O 1
ATOM 834 N N . ARG A 1 112 ? -1.809 -15.536 -0.269 1.00 49.22 112 ARG A N 1
ATOM 835 C CA . ARG A 1 112 ? -0.421 -15.991 -0.319 1.00 49.22 112 ARG A CA 1
ATOM 836 C C . ARG A 1 112 ? -0.312 -17.394 0.260 1.00 49.22 112 ARG A C 1
ATOM 838 O O . ARG A 1 112 ? -1.002 -17.793 1.192 1.00 49.22 112 ARG A O 1
ATOM 845 N N . ASN A 1 113 ? 0.687 -18.119 -0.225 1.00 44.12 113 ASN A N 1
ATOM 846 C CA . ASN A 1 113 ? 1.216 -19.307 0.438 1.00 44.12 113 ASN A CA 1
ATOM 847 C C . ASN A 1 113 ? 2.062 -18.903 1.662 1.00 44.12 113 ASN A C 1
ATOM 849 O O . ASN A 1 113 ? 3.230 -19.272 1.780 1.00 44.12 113 ASN A O 1
ATOM 853 N N . LEU A 1 114 ? 1.494 -18.096 2.562 1.00 41.41 114 LEU A N 1
ATOM 854 C CA . LEU A 1 114 ? 2.124 -17.751 3.828 1.00 41.41 114 LEU A CA 1
ATOM 855 C C . LEU A 1 114 ? 1.809 -18.842 4.851 1.00 41.41 114 LEU A C 1
ATOM 857 O O . LEU A 1 114 ? 0.659 -19.217 5.073 1.00 41.41 114 LEU A O 1
ATOM 861 N N . ARG A 1 115 ? 2.874 -19.385 5.441 1.00 40.03 115 ARG A N 1
ATOM 862 C CA . ARG A 1 115 ? 2.806 -20.364 6.522 1.00 40.03 115 ARG A CA 1
ATOM 863 C C . ARG A 1 115 ? 2.591 -19.627 7.840 1.00 40.03 115 ARG A C 1
ATOM 865 O O . ARG A 1 115 ? 3.483 -18.914 8.291 1.00 40.03 115 ARG A O 1
ATOM 872 N N . HIS A 1 116 ? 1.438 -19.830 8.467 1.00 45.09 116 HIS A N 1
ATOM 873 C CA . HIS A 1 116 ? 1.183 -19.350 9.825 1.00 45.09 116 HIS A CA 1
ATOM 874 C C . HIS A 1 116 ? 1.567 -20.417 10.844 1.00 45.09 116 HIS A C 1
ATOM 876 O O . HIS A 1 116 ? 1.273 -21.599 10.648 1.00 45.09 116 HIS A O 1
ATOM 882 N N . ALA A 1 117 ? 2.200 -19.992 11.932 1.00 47.78 117 ALA A N 1
ATOM 883 C CA . ALA A 1 117 ? 2.562 -20.860 13.037 1.00 47.78 117 ALA A CA 1
ATOM 884 C C . ALA A 1 117 ? 1.454 -20.786 14.108 1.00 47.78 117 ALA A C 1
ATOM 886 O O . ALA A 1 117 ? 1.139 -19.698 14.579 1.00 47.78 117 ALA A O 1
ATOM 887 N N . ILE A 1 118 ? 0.847 -21.921 14.476 1.00 47.59 118 ILE A N 1
ATOM 888 C CA . ILE A 1 118 ? -0.189 -22.000 15.525 1.00 47.59 118 ILE A CA 1
ATOM 889 C C . ILE A 1 118 ? 0.379 -22.739 16.747 1.00 47.59 118 ILE A C 1
ATOM 891 O O . ILE A 1 118 ? 0.953 -23.820 16.567 1.00 47.59 118 ILE A O 1
ATOM 895 N N . PRO A 1 119 ? 0.185 -22.253 17.985 1.00 44.00 119 PRO A N 1
ATOM 896 C CA . PRO A 1 119 ? 0.468 -23.047 19.178 1.00 44.00 119 PRO A CA 1
ATOM 897 C C . PRO A 1 119 ? -0.442 -24.286 19.228 1.00 44.00 119 PRO A C 1
ATOM 899 O O . PRO A 1 119 ? -1.655 -24.156 19.067 1.00 44.00 119 PRO A O 1
ATOM 902 N N . TYR A 1 120 ? 0.103 -25.484 19.490 1.00 45.22 120 TYR A N 1
ATOM 903 C CA . TYR A 1 120 ? -0.693 -26.707 19.710 1.00 45.22 120 TYR A CA 1
ATOM 904 C C . TYR A 1 120 ? -1.526 -26.611 21.006 1.00 45.22 120 TYR A C 1
ATOM 906 O O . TYR A 1 120 ? -1.190 -27.167 22.049 1.00 45.22 120 TYR A O 1
ATOM 914 N N . ALA A 1 121 ? -2.647 -25.903 20.943 1.00 40.56 121 ALA A N 1
ATOM 915 C CA . ALA A 1 121 ? -3.808 -26.140 21.781 1.00 40.56 121 ALA A CA 1
ATOM 916 C C . ALA A 1 121 ? -4.973 -26.426 20.826 1.00 40.56 121 ALA A C 1
ATOM 918 O O . ALA A 1 121 ? -5.658 -25.523 20.368 1.00 40.56 121 ALA A O 1
ATOM 919 N N . ALA A 1 122 ? -5.114 -27.708 20.475 1.00 36.03 122 ALA A N 1
ATOM 920 C CA . ALA A 1 122 ? -6.211 -28.287 19.702 1.00 36.03 122 ALA A CA 1
ATOM 921 C C . ALA A 1 122 ? -6.525 -27.604 18.353 1.00 36.03 122 ALA A C 1
ATOM 923 O O . ALA A 1 122 ? -7.538 -26.924 18.200 1.00 36.03 122 ALA A O 1
ATOM 924 N N . ALA A 1 123 ? -5.740 -27.922 17.319 1.00 38.97 123 ALA A N 1
ATOM 925 C CA . ALA A 1 123 ? -6.229 -27.849 15.942 1.00 38.97 123 ALA A CA 1
ATOM 926 C C . ALA A 1 123 ? -7.305 -28.935 15.736 1.00 38.97 123 ALA A C 1
ATOM 928 O O . ALA A 1 123 ? -7.045 -30.010 15.209 1.00 38.97 123 ALA A O 1
ATOM 929 N N . THR A 1 124 ? -8.513 -28.670 16.227 1.00 36.56 124 THR A N 1
ATOM 930 C CA . THR A 1 124 ? -9.726 -29.444 15.910 1.00 36.56 124 THR A CA 1
ATOM 931 C C . THR A 1 124 ? -10.779 -28.569 15.221 1.00 36.56 124 THR A C 1
ATOM 933 O O . THR A 1 124 ? -11.935 -28.956 15.102 1.00 36.56 124 THR A O 1
ATOM 936 N N . GLY A 1 125 ? -10.375 -27.398 14.712 1.00 41.28 125 GLY A N 1
ATOM 937 C CA . GLY A 1 125 ? -11.245 -26.465 14.001 1.00 41.28 125 GLY A CA 1
ATOM 938 C C . GLY A 1 125 ? -10.474 -25.452 13.140 1.00 41.28 125 GLY A C 1
ATOM 939 O O . GLY A 1 125 ? -9.241 -25.430 13.184 1.00 41.28 125 GLY A O 1
ATOM 940 N N . PRO A 1 126 ? -11.190 -24.636 12.340 1.00 41.62 126 PRO A N 1
ATOM 941 C CA . PRO A 1 126 ? -10.603 -23.584 11.503 1.00 41.62 126 PRO A CA 1
ATOM 942 C C . PRO A 1 126 ? -9.788 -22.583 12.350 1.00 41.62 126 PRO A C 1
ATOM 944 O O . PRO A 1 126 ? -10.168 -22.296 13.484 1.00 41.62 126 PRO A O 1
ATOM 947 N N . CYS A 1 127 ? -8.658 -22.077 11.827 1.00 41.44 127 CYS A N 1
ATOM 948 C CA . CYS A 1 127 ? -7.721 -21.212 12.576 1.00 41.44 127 CYS A CA 1
ATOM 949 C C . CYS A 1 127 ? -8.430 -19.997 13.184 1.00 41.44 127 CYS A C 1
ATOM 951 O O . CYS A 1 127 ? -9.083 -19.228 12.498 1.00 41.44 127 CYS A O 1
ATOM 953 N N . THR A 1 128 ? -8.284 -19.786 14.487 1.00 43.56 128 THR A N 1
ATOM 954 C CA . THR A 1 128 ? -8.929 -18.676 15.211 1.00 43.56 128 THR A CA 1
ATOM 955 C C . THR A 1 128 ? -8.032 -17.444 15.309 1.00 43.56 128 THR A C 1
ATOM 957 O O . THR A 1 128 ? -8.186 -16.638 16.225 1.00 43.56 128 THR A O 1
ATOM 960 N N . CYS A 1 129 ? -7.047 -17.335 14.419 1.00 45.84 129 CYS A N 1
ATOM 961 C CA . CYS A 1 129 ? -6.023 -16.306 14.437 1.00 45.84 129 CYS A CA 1
ATOM 962 C C . CYS A 1 129 ? -6.714 -14.946 14.214 1.00 45.84 129 CYS A C 1
ATOM 964 O O . CYS A 1 129 ? -7.208 -14.666 13.125 1.00 45.84 129 CYS A O 1
ATOM 966 N N . GLN A 1 130 ? -6.848 -14.139 15.276 1.00 44.09 130 GLN A N 1
ATOM 967 C CA . GLN A 1 130 ? -7.713 -12.945 15.288 1.00 44.09 130 GLN A CA 1
ATOM 968 C C . GLN A 1 130 ? -7.203 -11.824 14.384 1.00 44.09 130 GLN A C 1
ATOM 970 O O . GLN A 1 130 ? -7.974 -10.936 14.024 1.00 44.09 130 GLN A O 1
ATOM 975 N N . LYS A 1 131 ? -5.925 -11.878 14.014 1.00 42.56 131 LYS A N 1
ATOM 976 C CA . LYS A 1 131 ? -5.301 -11.060 12.985 1.00 42.56 131 LYS A CA 1
ATOM 977 C C . LYS A 1 131 ? -4.260 -11.940 12.306 1.00 42.56 131 LYS A C 1
ATOM 979 O O . LYS A 1 131 ? -3.314 -12.375 12.956 1.00 42.56 131 LYS A O 1
ATOM 984 N N . ALA A 1 132 ? -4.407 -12.209 11.013 1.00 38.50 132 ALA A N 1
ATOM 985 C CA . ALA A 1 132 ? -3.295 -12.713 10.215 1.00 38.50 132 ALA A CA 1
ATOM 986 C C . ALA A 1 132 ? -2.300 -11.560 10.015 1.00 38.50 132 ALA A C 1
ATOM 988 O O . ALA A 1 132 ? -2.144 -11.032 8.919 1.00 38.50 132 ALA A O 1
ATOM 989 N N . TYR A 1 133 ? -1.645 -11.111 11.088 1.00 36.91 133 TYR A N 1
ATOM 990 C CA . TYR A 1 133 ? -0.396 -10.402 10.895 1.00 36.91 133 TYR A CA 1
ATOM 991 C C . TYR A 1 133 ? 0.592 -11.454 10.409 1.00 36.91 133 TYR A C 1
ATOM 993 O O . TYR A 1 133 ? 0.815 -12.438 11.122 1.00 36.91 133 TYR A O 1
ATOM 1001 N N . PRO A 1 134 ? 1.184 -11.302 9.213 1.00 38.50 134 PRO A N 1
ATOM 1002 C CA . PRO A 1 134 ? 2.309 -12.134 8.856 1.00 38.50 134 PRO A CA 1
ATOM 1003 C C . PRO A 1 134 ? 3.361 -11.861 9.924 1.00 38.50 134 PRO A C 1
ATOM 1005 O O . PRO A 1 134 ? 3.963 -10.792 9.944 1.00 38.50 134 PRO A O 1
ATOM 1008 N N . CYS A 1 135 ? 3.596 -12.813 10.822 1.00 37.22 135 CYS A N 1
ATOM 1009 C CA . CYS A 1 135 ? 4.645 -12.736 11.838 1.00 37.22 135 CYS A CA 1
ATOM 1010 C C . CYS A 1 135 ? 6.060 -12.759 11.217 1.00 37.22 135 CYS A C 1
ATOM 1012 O O . CYS A 1 135 ? 7.017 -13.210 11.839 1.00 37.22 135 CYS A O 1
ATOM 1014 N N . GLY A 1 136 ? 6.196 -12.371 9.943 1.00 35.12 136 GLY A N 1
ATOM 1015 C CA . GLY A 1 136 ? 7.410 -12.444 9.139 1.00 35.12 136 GLY A CA 1
ATOM 1016 C C . GLY A 1 136 ? 7.986 -13.853 8.988 1.00 35.12 136 GLY A C 1
ATOM 1017 O O . GLY A 1 136 ? 9.017 -14.005 8.348 1.00 35.12 136 GLY A O 1
ATOM 1018 N N . GLY A 1 137 ? 7.366 -14.880 9.583 1.00 31.45 137 GLY A N 1
ATOM 1019 C CA . GLY A 1 137 ? 7.940 -16.218 9.710 1.00 31.45 137 GLY A CA 1
ATOM 1020 C C . GLY A 1 137 ? 9.196 -16.291 10.589 1.00 31.45 137 GLY A C 1
ATOM 1021 O O . GLY A 1 137 ? 9.825 -17.345 10.621 1.00 31.45 137 GLY A O 1
ATOM 1022 N N . ILE A 1 138 ? 9.585 -15.217 11.289 1.00 31.62 138 ILE A N 1
ATOM 1023 C CA . ILE A 1 138 ? 10.839 -15.159 12.056 1.00 31.62 138 ILE A CA 1
ATOM 1024 C C . ILE A 1 138 ? 10.657 -14.301 13.313 1.00 31.62 138 ILE A C 1
ATOM 1026 O O . ILE A 1 138 ? 11.266 -13.247 13.423 1.00 31.62 138 ILE A O 1
ATOM 1030 N N . VAL A 1 139 ? 9.865 -14.736 14.294 1.00 35.16 139 VAL A N 1
ATOM 1031 C CA . VAL A 1 139 ? 10.145 -14.303 15.674 1.00 35.16 139 VAL A CA 1
ATOM 1032 C C . VAL A 1 139 ? 9.778 -15.400 16.676 1.00 35.16 139 VAL A C 1
ATOM 1034 O O . VAL A 1 139 ? 8.596 -15.695 16.861 1.00 35.16 139 VAL A O 1
ATOM 1037 N N . PRO A 1 140 ? 10.758 -16.013 17.361 1.00 37.56 140 PRO A N 1
ATOM 1038 C CA . PRO A 1 140 ? 10.533 -16.626 18.658 1.00 37.56 140 PRO A CA 1
ATOM 1039 C C . PRO A 1 140 ? 10.531 -15.505 19.708 1.00 37.56 140 PRO A C 1
ATOM 1041 O O . PRO A 1 140 ? 11.489 -15.372 20.463 1.00 37.56 140 PRO A O 1
ATOM 1044 N N . ASP A 1 141 ? 9.503 -14.652 19.710 1.00 39.41 141 ASP A N 1
ATOM 1045 C CA . ASP A 1 141 ? 9.398 -13.592 20.719 1.00 39.41 141 ASP A CA 1
ATOM 1046 C C . ASP A 1 141 ? 8.654 -14.098 21.954 1.00 39.41 141 ASP A C 1
ATOM 1048 O O . ASP A 1 141 ? 7.531 -14.602 21.845 1.00 39.41 141 ASP A O 1
ATOM 1052 N N . ALA A 1 142 ? 9.274 -13.959 23.126 1.00 39.25 142 ALA A N 1
ATOM 1053 C CA . ALA A 1 142 ? 8.670 -14.319 24.407 1.00 39.25 142 ALA A CA 1
ATOM 1054 C C . ALA A 1 142 ? 7.568 -13.330 24.825 1.00 39.25 142 ALA A C 1
ATOM 1056 O O . ALA A 1 142 ? 6.671 -13.712 25.584 1.00 39.25 142 ALA A O 1
ATOM 1057 N N . ASP A 1 143 ? 7.603 -12.113 24.271 1.00 39.62 143 ASP A N 1
ATOM 1058 C CA . ASP A 1 143 ? 6.710 -11.008 24.625 1.00 39.62 143 ASP A CA 1
ATOM 1059 C C . ASP A 1 143 ? 5.526 -10.852 23.654 1.00 39.62 143 ASP A C 1
ATOM 1061 O O . ASP A 1 143 ? 4.682 -9.968 23.820 1.00 39.62 143 ASP A O 1
ATOM 1065 N N . CYS A 1 144 ? 5.397 -11.742 22.659 1.00 41.75 144 CYS A N 1
ATOM 1066 C CA . CYS A 1 144 ? 4.207 -11.789 21.816 1.00 41.75 144 CYS A CA 1
ATOM 1067 C C . CYS A 1 144 ? 2.986 -12.197 22.670 1.00 41.75 144 CYS A C 1
ATOM 1069 O O . CYS A 1 144 ? 2.978 -13.300 23.234 1.00 41.75 144 CYS A O 1
ATOM 1071 N N . PRO A 1 145 ? 1.920 -11.372 22.738 1.00 45.69 145 PRO A N 1
ATOM 1072 C CA . PRO A 1 145 ? 0.748 -11.658 23.568 1.00 45.69 145 PRO A CA 1
ATOM 1073 C C . PRO A 1 145 ? 0.023 -12.953 23.165 1.00 45.69 145 PRO A C 1
ATOM 1075 O O . PRO A 1 145 ? -0.698 -13.521 23.983 1.00 45.69 145 PRO A O 1
ATOM 1078 N N . GLU A 1 146 ? 0.249 -13.456 21.945 1.00 42.47 146 GLU A N 1
ATOM 1079 C CA . GLU A 1 146 ? -0.294 -14.736 21.468 1.00 42.47 146 GLU A CA 1
ATOM 1080 C C . GLU A 1 146 ? 0.548 -15.966 21.872 1.00 42.47 146 GLU A C 1
ATOM 1082 O O . GLU A 1 146 ? 0.048 -17.091 21.830 1.00 42.47 146 GLU A O 1
ATOM 1087 N N . HIS A 1 147 ? 1.802 -15.787 22.310 1.00 47.16 147 HIS A N 1
ATOM 1088 C CA . HIS A 1 147 ? 2.736 -16.890 22.603 1.00 47.16 147 HIS A CA 1
ATOM 1089 C C . HIS A 1 147 ? 3.179 -17.000 24.068 1.00 47.16 147 HIS A C 1
ATOM 1091 O O . HIS A 1 147 ? 3.867 -17.965 24.411 1.00 47.16 147 HIS A O 1
ATOM 1097 N N . GLY A 1 148 ? 2.750 -16.059 24.917 1.00 36.88 148 GLY A N 1
ATOM 1098 C CA . GLY A 1 148 ? 2.873 -16.035 26.378 1.00 36.88 148 GLY A CA 1
ATOM 1099 C C . GLY A 1 148 ? 3.956 -16.932 26.983 1.00 36.88 148 GLY A C 1
ATOM 1100 O O . GLY A 1 148 ? 3.687 -18.092 27.280 1.00 36.88 148 GLY A O 1
ATOM 1101 N N . ASN A 1 149 ? 5.154 -16.394 27.233 1.00 36.16 149 ASN A N 1
ATOM 1102 C CA . ASN A 1 149 ? 6.201 -16.993 28.080 1.00 36.16 149 ASN A CA 1
ATOM 1103 C C . ASN A 1 149 ? 6.607 -18.457 27.786 1.00 36.16 149 ASN A C 1
ATOM 1105 O O . ASN A 1 149 ? 7.237 -19.106 28.628 1.00 36.16 149 ASN A O 1
ATOM 1109 N N . ARG A 1 150 ? 6.298 -19.017 26.610 1.00 40.44 150 ARG A N 1
ATOM 1110 C CA . ARG A 1 150 ? 6.719 -20.379 26.255 1.00 40.44 150 ARG A CA 1
ATOM 1111 C C . ARG A 1 150 ? 8.105 -20.348 25.618 1.00 40.44 150 ARG A C 1
ATOM 1113 O O . ARG A 1 150 ? 8.273 -19.900 24.490 1.00 40.44 150 ARG A O 1
ATOM 1120 N N . ARG A 1 151 ? 9.111 -20.891 26.311 1.00 34.81 151 ARG A N 1
ATOM 1121 C CA . ARG A 1 151 ? 10.392 -21.254 25.684 1.00 34.81 151 ARG A CA 1
ATOM 1122 C C . ARG A 1 151 ? 10.144 -22.447 24.750 1.00 34.81 151 ARG A C 1
ATOM 1124 O O . ARG A 1 151 ? 9.846 -23.530 25.237 1.00 34.81 151 ARG A O 1
ATOM 1131 N N . ALA A 1 152 ? 10.253 -22.229 23.437 1.00 36.97 152 ALA A N 1
ATOM 1132 C CA . ALA A 1 152 ? 10.059 -23.225 22.371 1.00 36.97 152 ALA A CA 1
ATOM 1133 C C . ALA A 1 152 ? 8.642 -23.849 22.292 1.00 36.97 152 ALA A C 1
ATOM 1135 O O . ALA A 1 152 ? 8.472 -25.043 22.550 1.00 36.97 152 ALA A O 1
ATOM 1136 N N . PRO A 1 153 ? 7.599 -23.083 21.915 1.00 42.69 153 PRO A N 1
ATOM 1137 C CA . PRO A 1 153 ? 6.294 -23.671 21.635 1.00 42.69 153 PRO A CA 1
ATOM 1138 C C . PRO A 1 153 ? 6.386 -24.612 20.421 1.00 42.69 153 PRO A C 1
ATOM 1140 O O . PRO A 1 153 ? 6.933 -24.254 19.380 1.00 42.69 153 PRO A O 1
ATOM 1143 N N . ALA A 1 154 ? 5.845 -25.826 20.541 1.00 41.47 154 ALA A N 1
ATOM 1144 C CA . ALA A 1 154 ? 5.656 -26.705 19.391 1.00 41.47 154 ALA A CA 1
ATOM 1145 C C . ALA A 1 154 ? 4.617 -26.075 18.444 1.00 41.47 154 ALA A C 1
ATOM 1147 O O . ALA A 1 154 ? 3.471 -25.850 18.848 1.00 41.47 154 ALA A O 1
ATOM 1148 N N . MET A 1 155 ? 5.025 -25.778 17.207 1.00 45.47 155 MET A N 1
ATOM 1149 C CA . MET A 1 155 ? 4.199 -25.068 16.223 1.00 45.47 155 MET A CA 1
ATOM 1150 C C . MET A 1 155 ? 3.554 -26.036 15.223 1.00 45.47 155 MET A C 1
ATOM 1152 O O . MET A 1 155 ? 4.219 -26.918 14.678 1.00 45.47 155 MET A O 1
ATOM 1156 N N . GLY A 1 156 ? 2.261 -25.846 14.955 1.00 45.31 156 GLY A N 1
ATOM 1157 C CA . GLY A 1 156 ? 1.575 -26.380 13.776 1.00 45.31 156 GLY A CA 1
ATOM 1158 C C . GLY A 1 156 ? 1.597 -25.371 12.624 1.00 45.31 156 GLY A C 1
ATOM 1159 O O . GLY A 1 156 ? 1.716 -24.171 12.863 1.00 45.31 156 GLY A O 1
ATOM 1160 N N . TRP A 1 157 ? 1.467 -25.845 11.382 1.00 47.28 157 TRP A N 1
ATOM 1161 C CA . TRP A 1 157 ? 1.500 -25.005 10.178 1.00 47.28 157 TRP A CA 1
ATOM 1162 C C . TRP A 1 157 ? 0.231 -25.190 9.345 1.00 47.28 157 TRP A C 1
ATOM 1164 O O . TRP A 1 157 ? -0.190 -26.325 9.122 1.00 47.28 157 TRP A O 1
ATOM 1174 N N . HIS A 1 158 ? -0.351 -24.098 8.845 1.00 45.81 158 HIS A N 1
ATOM 1175 C CA . HIS A 1 158 ? -1.409 -24.151 7.828 1.00 45.81 158 HIS A CA 1
ATOM 1176 C C . HIS A 1 158 ? -1.263 -23.019 6.803 1.00 45.81 158 HIS A C 1
ATOM 1178 O O . HIS A 1 158 ? -0.525 -22.056 7.025 1.00 45.81 158 HIS A O 1
ATOM 1184 N N . TRP A 1 159 ? -1.954 -23.178 5.672 1.00 52.00 159 TRP A N 1
ATOM 1185 C CA . TRP A 1 159 ? -2.016 -22.201 4.586 1.00 52.00 159 TRP A CA 1
ATOM 1186 C C . TRP A 1 159 ? -3.077 -21.130 4.860 1.00 52.00 159 TRP A C 1
ATOM 1188 O O . TRP A 1 159 ? -4.170 -21.468 5.308 1.00 52.00 159 TRP A O 1
ATOM 1198 N N . GLU A 1 160 ? -2.786 -19.870 4.519 1.00 49.66 160 GLU A N 1
ATOM 1199 C CA . GLU A 1 160 ? -3.710 -18.724 4.630 1.00 49.66 160 GLU A CA 1
ATOM 1200 C C . GLU A 1 160 ? -5.064 -18.966 3.937 1.00 49.66 160 GLU A C 1
ATOM 1202 O O . GLU A 1 160 ? -6.110 -18.564 4.439 1.00 49.66 160 GLU A O 1
ATOM 1207 N N . ALA A 1 161 ? -5.073 -19.705 2.824 1.00 54.31 161 ALA A N 1
ATOM 1208 C CA . ALA A 1 161 ? -6.297 -20.103 2.126 1.00 54.31 161 ALA A CA 1
ATOM 1209 C C . ALA A 1 161 ? -7.282 -20.912 2.995 1.00 54.31 161 ALA A C 1
ATOM 1211 O O . ALA A 1 161 ? -8.466 -20.966 2.676 1.00 54.31 161 ALA A O 1
ATOM 1212 N N . ASN A 1 162 ? -6.804 -21.507 4.092 1.00 56.84 162 ASN A N 1
ATOM 1213 C CA . ASN A 1 162 ? -7.598 -22.305 5.023 1.00 56.84 162 ASN A CA 1
ATOM 1214 C C . ASN A 1 162 ? -7.982 -21.529 6.299 1.00 56.84 162 ASN A C 1
ATOM 1216 O O . ASN A 1 162 ? -8.545 -22.121 7.224 1.00 56.84 162 ASN A O 1
ATOM 1220 N N . CYS A 1 163 ? -7.654 -20.234 6.394 1.00 50.41 163 CYS A N 1
ATOM 1221 C CA . CYS A 1 163 ? -8.118 -19.389 7.491 1.00 50.41 163 CYS A CA 1
ATOM 1222 C C . CYS A 1 163 ? -9.625 -19.102 7.325 1.00 50.41 163 CYS A C 1
ATOM 1224 O O . CYS A 1 163 ? -10.072 -18.821 6.212 1.00 50.41 163 CYS A O 1
ATOM 1226 N N . PRO A 1 164 ? -10.433 -19.152 8.398 1.00 51.41 164 PRO A N 1
ATOM 1227 C CA . PRO A 1 164 ? -11.812 -18.691 8.336 1.00 51.41 164 PRO A CA 1
ATOM 1228 C C . PRO A 1 164 ? -11.859 -17.170 8.109 1.00 51.41 164 PRO A C 1
ATOM 1230 O O .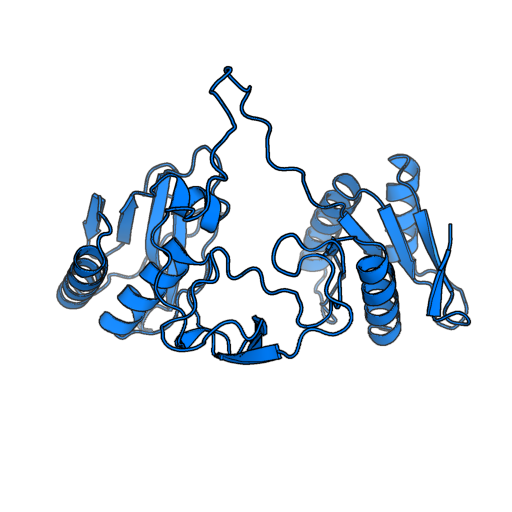 PRO A 1 164 ? -10.946 -16.458 8.539 1.00 51.41 164 PRO A O 1
ATOM 1233 N N . PRO A 1 165 ? -12.927 -16.655 7.476 1.00 47.09 165 PRO A N 1
ATOM 1234 C CA . PRO A 1 165 ? -13.122 -15.221 7.307 1.00 47.09 165 PRO A CA 1
ATOM 1235 C C . PRO A 1 165 ? -13.170 -14.521 8.669 1.00 47.09 165 PRO A C 1
ATOM 1237 O O . PRO A 1 165 ? -13.752 -15.029 9.633 1.00 47.09 165 PRO A O 1
ATOM 1240 N N . TRP A 1 166 ? -12.538 -13.353 8.757 1.00 44.00 166 TRP A N 1
ATOM 1241 C CA . TRP A 1 166 ? -12.478 -12.579 9.990 1.00 44.00 166 TRP A CA 1
ATOM 1242 C C . TRP A 1 166 ? -13.873 -12.059 10.365 1.00 44.00 166 TRP A C 1
ATOM 1244 O O . TRP A 1 166 ? -14.502 -11.340 9.597 1.00 44.00 166 TRP A O 1
ATOM 1254 N N . THR A 1 167 ? -14.381 -12.424 11.548 1.00 47.69 167 THR A N 1
ATOM 1255 C CA . THR A 1 167 ? -15.757 -12.087 11.976 1.00 47.69 167 THR A CA 1
ATOM 1256 C C . THR A 1 167 ? -15.837 -10.908 12.958 1.00 47.69 167 THR A C 1
ATOM 1258 O O . THR A 1 167 ? -16.787 -10.835 13.741 1.00 47.69 167 THR A O 1
ATOM 1261 N N . GLY A 1 168 ? -14.819 -10.042 13.023 1.00 39.81 168 GLY A N 1
ATOM 1262 C CA . GLY A 1 168 ? -14.857 -8.775 13.776 1.00 39.81 168 GLY A CA 1
ATOM 1263 C C . GLY A 1 168 ? -15.044 -8.845 15.299 1.00 39.81 168 GLY A C 1
ATOM 1264 O O . GLY A 1 168 ? -15.215 -7.818 15.952 1.00 39.81 168 GLY A O 1
ATOM 1265 N N . ARG A 1 169 ? -15.028 -10.029 15.929 1.00 36.47 169 ARG A N 1
ATOM 1266 C CA . ARG A 1 169 ? -15.208 -10.150 17.387 1.00 36.47 169 ARG A CA 1
ATOM 1267 C C . ARG A 1 169 ? -13.947 -10.665 18.071 1.00 36.47 169 ARG A C 1
ATOM 1269 O O . ARG A 1 169 ? -13.633 -11.845 17.910 1.00 36.47 169 ARG A O 1
ATOM 1276 N N . PRO A 1 170 ? -13.293 -9.865 18.934 1.00 38.31 170 PRO A N 1
ATOM 1277 C CA . PRO A 1 170 ? -12.300 -10.395 19.853 1.00 38.31 170 PRO A CA 1
ATOM 1278 C C . PRO A 1 170 ? -13.009 -11.301 20.868 1.00 38.31 170 PRO A C 1
ATOM 1280 O O . PRO A 1 170 ? -13.598 -10.851 21.855 1.00 38.31 170 PRO A O 1
ATOM 1283 N N . ARG A 1 171 ? -12.975 -12.615 20.636 1.00 38.12 171 ARG A N 1
ATOM 1284 C CA . ARG A 1 171 ? -13.244 -13.595 21.691 1.00 38.12 171 ARG A CA 1
ATOM 1285 C C . ARG A 1 171 ? -11.988 -13.663 22.542 1.00 38.12 171 ARG A C 1
ATOM 1287 O O . ARG A 1 171 ? -11.109 -14.440 22.227 1.00 38.12 171 ARG A O 1
ATOM 1294 N N . HIS A 1 172 ? -11.875 -12.759 23.509 1.00 34.62 172 HIS A N 1
ATOM 1295 C CA . HIS A 1 172 ? -11.189 -12.912 24.800 1.00 34.62 172 HIS A CA 1
ATOM 1296 C C . HIS A 1 172 ? -11.065 -11.523 25.432 1.00 34.62 172 HIS A C 1
ATOM 1298 O O . HIS A 1 172 ? -10.043 -10.853 25.348 1.00 34.62 172 HIS A O 1
ATOM 1304 N N . ARG A 1 173 ? -12.136 -11.081 26.097 1.00 32.06 173 ARG A N 1
ATOM 1305 C CA . ARG A 1 173 ? -12.014 -10.058 27.136 1.00 32.06 173 ARG A CA 1
ATOM 1306 C C . ARG A 1 173 ? -11.772 -10.814 28.445 1.00 32.06 173 ARG A C 1
ATOM 1308 O O . ARG A 1 173 ? -12.668 -11.561 28.842 1.00 32.06 173 ARG A O 1
ATOM 1315 N N . PRO A 1 174 ? -10.608 -10.688 29.106 1.00 34.38 174 PRO A N 1
ATOM 1316 C CA . PRO A 1 174 ? -10.466 -11.223 30.450 1.00 34.38 174 PRO A CA 1
ATOM 1317 C C . PRO A 1 174 ? -11.514 -10.549 31.341 1.00 34.38 174 PRO A C 1
ATOM 1319 O O . PRO A 1 174 ? -11.714 -9.330 31.289 1.00 34.38 174 PRO A O 1
ATOM 1322 N N . ALA A 1 175 ? -12.245 -11.359 32.103 1.00 32.66 175 ALA A N 1
ATOM 1323 C CA . ALA A 1 175 ? -13.232 -10.880 33.055 1.00 32.66 175 ALA A CA 1
ATOM 1324 C C . ALA A 1 175 ? -12.523 -9.985 34.087 1.00 32.66 175 ALA A C 1
ATOM 1326 O O . ALA A 1 175 ? -11.722 -10.476 34.874 1.00 32.66 175 ALA A O 1
ATOM 1327 N N . GLY A 1 176 ? -12.773 -8.669 34.057 1.00 35.09 176 GLY A N 1
ATOM 1328 C CA . GLY A 1 176 ? -12.270 -7.764 35.100 1.00 35.09 176 GLY A CA 1
ATOM 1329 C C . GLY A 1 176 ? -12.109 -6.282 34.748 1.00 35.09 176 GLY A C 1
ATOM 1330 O O . GLY A 1 176 ? -12.131 -5.454 35.651 1.00 35.09 176 GLY A O 1
ATOM 1331 N N . ALA A 1 177 ? -11.991 -5.886 33.477 1.00 36.84 177 ALA A N 1
ATOM 1332 C CA . ALA A 1 177 ? -11.747 -4.473 33.149 1.00 36.84 177 ALA A CA 1
ATOM 1333 C C . ALA A 1 177 ? -13.057 -3.679 32.969 1.00 36.84 177 ALA A C 1
ATOM 1335 O O . ALA A 1 177 ? -13.637 -3.625 31.874 1.00 36.84 177 ALA A O 1
ATOM 1336 N N . GLY A 1 178 ? -13.522 -3.082 34.072 1.00 34.31 178 GLY A N 1
ATOM 1337 C CA . GLY A 1 178 ? -14.622 -2.119 34.115 1.00 34.31 178 GLY A CA 1
ATOM 1338 C C . GLY A 1 178 ? -14.379 -0.902 33.215 1.00 34.31 178 GLY A C 1
ATOM 1339 O O . GLY A 1 178 ? -13.251 -0.453 33.027 1.00 34.31 178 GLY A O 1
ATOM 1340 N N . ARG A 1 179 ? -15.461 -0.379 32.628 1.00 40.62 179 ARG A N 1
ATOM 1341 C CA . ARG A 1 179 ? -15.436 0.791 31.742 1.00 40.62 179 ARG A CA 1
ATOM 1342 C C . ARG A 1 179 ? -15.104 2.056 32.542 1.00 40.62 179 ARG A C 1
ATOM 1344 O O . ARG A 1 179 ? -15.900 2.481 33.373 1.00 40.62 179 ARG A O 1
ATOM 1351 N N . ARG A 1 180 ? -13.987 2.706 32.221 1.00 43.09 180 ARG A N 1
ATOM 1352 C CA . ARG A 1 180 ? -13.840 4.164 32.331 1.00 43.09 180 ARG A CA 1
ATOM 1353 C C . ARG A 1 180 ? -13.493 4.692 30.944 1.00 43.09 180 ARG A C 1
ATOM 1355 O O . ARG A 1 180 ? -12.750 4.034 30.222 1.00 43.09 180 ARG A O 1
ATOM 1362 N N . GLY A 1 181 ? -14.115 5.805 30.557 1.00 43.31 181 GLY A N 1
ATOM 1363 C CA . GLY A 1 181 ? -13.971 6.408 29.233 1.00 43.31 181 GLY A CA 1
ATOM 1364 C C . GLY A 1 181 ? -12.503 6.632 28.885 1.00 43.31 181 GLY A C 1
ATOM 1365 O O . GLY A 1 181 ? -11.818 7.390 29.565 1.00 43.31 181 GLY A O 1
ATOM 1366 N N . GLY A 1 182 ? -12.028 5.928 27.862 1.00 34.03 182 GLY A N 1
ATOM 1367 C CA . GLY A 1 182 ? -10.695 6.097 27.305 1.00 34.03 182 GLY A CA 1
ATOM 1368 C C . GLY A 1 182 ? -10.793 6.914 26.029 1.00 34.03 182 GLY A C 1
ATOM 1369 O O . GLY A 1 182 ? -11.584 6.589 25.146 1.00 34.03 182 GLY A O 1
ATOM 1370 N N . VAL A 1 183 ? -10.004 7.981 25.966 1.00 39.56 183 VAL A N 1
ATOM 1371 C CA . VAL A 1 183 ? -9.656 8.695 24.735 1.00 39.56 183 VAL A CA 1
ATOM 1372 C C . VAL A 1 183 ? -9.238 7.669 23.680 1.00 39.56 183 VAL A C 1
ATOM 1374 O O . VAL A 1 183 ? -8.482 6.749 23.991 1.00 39.56 183 VAL A O 1
ATOM 1377 N N . VAL A 1 184 ? -9.734 7.812 22.449 1.00 34.69 184 VAL A N 1
ATOM 1378 C CA . VAL A 1 184 ? -9.257 7.033 21.300 1.00 34.69 184 VAL A CA 1
ATOM 1379 C C . VAL A 1 184 ? -7.796 7.417 21.075 1.00 34.69 184 VAL A C 1
ATOM 1381 O O . VAL A 1 184 ? -7.497 8.458 20.500 1.00 34.69 184 VAL A O 1
ATOM 1384 N N . THR A 1 185 ? -6.876 6.621 21.608 1.00 37.69 185 THR A N 1
ATOM 1385 C CA . THR A 1 185 ? -5.454 6.723 21.297 1.00 37.69 185 THR A CA 1
ATOM 1386 C C . THR A 1 185 ? -5.245 6.060 19.946 1.00 37.69 185 THR A C 1
ATOM 1388 O O . THR A 1 185 ? -5.538 4.872 19.804 1.00 37.69 185 THR A O 1
ATOM 1391 N N . THR A 1 186 ? -4.756 6.811 18.961 1.00 36.31 186 THR A N 1
ATOM 1392 C CA . THR A 1 186 ? -4.245 6.264 17.699 1.00 36.31 186 THR A CA 1
ATOM 1393 C C . THR A 1 186 ? -3.345 5.062 18.013 1.00 36.31 186 THR A C 1
ATOM 1395 O O . THR A 1 186 ? -2.526 5.173 18.934 1.00 36.31 186 THR A O 1
ATOM 1398 N N . PRO A 1 187 ? -3.494 3.911 17.330 1.00 41.91 187 PRO A N 1
ATOM 1399 C CA . PRO A 1 187 ? -2.633 2.765 17.588 1.00 41.91 187 PRO A CA 1
ATOM 1400 C C . PRO A 1 187 ? -1.161 3.186 17.449 1.00 41.91 187 PRO A C 1
ATOM 1402 O O . PRO A 1 187 ? -0.845 4.010 16.583 1.00 41.91 187 PRO A O 1
ATOM 1405 N N . PRO A 1 188 ? -0.257 2.679 18.306 1.00 47.94 188 PRO A N 1
ATOM 1406 C CA . PRO A 1 188 ? 1.148 3.049 18.242 1.00 47.94 188 PRO A CA 1
ATOM 1407 C C . PRO A 1 188 ? 1.699 2.691 16.858 1.00 47.94 188 PRO A C 1
ATOM 1409 O O . PRO A 1 188 ? 1.630 1.535 16.434 1.00 47.94 188 PRO A O 1
ATOM 1412 N N . ARG A 1 189 ? 2.226 3.693 16.140 1.00 59.00 189 ARG A N 1
ATOM 1413 C CA . ARG A 1 189 ? 2.994 3.445 14.917 1.00 59.00 189 ARG A CA 1
ATOM 1414 C C . ARG A 1 189 ? 4.205 2.601 15.301 1.00 59.00 189 ARG A C 1
ATOM 1416 O O . ARG A 1 189 ? 4.882 2.904 16.283 1.00 59.00 189 ARG A O 1
ATOM 1423 N N . TRP A 1 190 ? 4.448 1.533 14.550 1.00 70.81 190 TRP A N 1
ATOM 1424 C CA . TRP A 1 190 ? 5.657 0.739 14.731 1.00 70.81 190 TRP A CA 1
ATOM 1425 C C . TRP A 1 190 ? 6.859 1.638 14.433 1.00 70.81 190 TRP A C 1
ATOM 1427 O O . TRP A 1 190 ? 6.781 2.437 13.497 1.00 70.81 190 TRP A O 1
ATOM 1437 N N . PRO A 1 191 ? 7.946 1.555 15.212 1.00 85.12 191 PRO A N 1
ATOM 1438 C CA . PRO A 1 191 ? 9.122 2.361 14.944 1.00 85.12 191 PRO A CA 1
ATOM 1439 C C . PRO A 1 191 ? 9.664 2.014 13.554 1.00 85.12 191 PRO A C 1
ATOM 1441 O O . PRO A 1 191 ? 9.828 0.842 13.223 1.00 85.12 191 PRO A O 1
ATOM 1444 N N . THR A 1 192 ? 9.915 3.018 12.719 1.00 92.44 192 THR A N 1
ATOM 1445 C CA . THR A 1 192 ? 10.330 2.826 11.321 1.00 92.44 192 THR A CA 1
ATOM 1446 C C . THR A 1 192 ? 11.809 3.143 11.121 1.00 92.44 192 THR A C 1
ATOM 1448 O O . THR A 1 192 ? 12.353 4.059 11.742 1.00 92.44 192 THR A O 1
ATOM 1451 N N . ALA A 1 193 ? 12.456 2.402 10.225 1.00 93.81 193 ALA A N 1
ATOM 1452 C CA . ALA A 1 193 ? 13.813 2.660 9.763 1.00 93.81 193 ALA A CA 1
ATOM 1453 C C . ALA A 1 193 ? 13.843 2.780 8.237 1.00 93.81 193 ALA A C 1
ATOM 1455 O O . ALA A 1 193 ? 13.164 2.027 7.538 1.00 93.81 193 ALA A O 1
ATOM 1456 N N . VAL A 1 194 ? 14.665 3.686 7.712 1.00 97.31 194 VAL A N 1
ATOM 1457 C CA . VAL A 1 194 ? 14.942 3.772 6.269 1.00 97.31 194 VAL A CA 1
ATOM 1458 C C . VAL A 1 194 ? 16.383 3.360 6.022 1.00 97.31 194 VAL A C 1
ATOM 1460 O O . VAL A 1 194 ? 17.292 3.904 6.642 1.00 97.31 194 VAL A O 1
ATOM 1463 N N . VAL A 1 195 ? 16.597 2.394 5.132 1.00 97.06 195 VAL A N 1
ATOM 1464 C CA . VAL A 1 195 ? 17.924 1.907 4.743 1.00 97.06 195 VAL A CA 1
ATOM 1465 C C . VAL A 1 195 ? 18.355 2.599 3.456 1.00 97.06 195 VAL A C 1
ATOM 1467 O O . VAL A 1 195 ? 17.763 2.392 2.401 1.00 97.06 195 VAL A O 1
ATOM 1470 N N . CYS A 1 196 ? 19.417 3.389 3.551 1.00 96.25 196 CYS A N 1
ATOM 1471 C CA . CYS A 1 196 ? 19.976 4.199 2.478 1.00 96.25 196 CYS A CA 1
ATOM 1472 C C . CYS A 1 196 ? 21.313 3.614 2.016 1.00 96.25 196 CYS A C 1
ATOM 1474 O O . CYS A 1 196 ? 22.215 3.386 2.823 1.00 96.25 196 CYS A O 1
ATOM 1476 N N . GLY A 1 197 ? 21.470 3.391 0.714 1.00 94.69 197 GLY A N 1
ATOM 1477 C CA . GLY A 1 197 ? 22.706 2.869 0.137 1.00 94.69 197 GLY A CA 1
ATOM 1478 C C . GLY A 1 197 ? 22.566 2.544 -1.347 1.00 94.69 197 GLY A C 1
ATOM 1479 O O . GLY A 1 197 ? 21.511 2.714 -1.953 1.00 94.69 197 GLY A O 1
ATOM 1480 N N . SER A 1 198 ? 23.654 2.072 -1.950 1.00 91.56 198 SER A N 1
ATOM 1481 C CA . SER A 1 198 ? 23.689 1.768 -3.383 1.00 91.56 198 SER A CA 1
ATOM 1482 C C . SER A 1 198 ? 22.907 0.494 -3.709 1.00 91.56 198 SER A C 1
ATOM 1484 O O . SER A 1 198 ? 23.271 -0.589 -3.250 1.00 91.56 198 SER A O 1
ATOM 1486 N N . THR A 1 199 ? 21.922 0.585 -4.607 1.00 89.88 199 THR A N 1
ATOM 1487 C CA . THR A 1 199 ? 21.184 -0.581 -5.138 1.00 89.88 199 THR A CA 1
ATOM 1488 C C . THR A 1 199 ? 22.053 -1.520 -5.981 1.00 89.88 199 THR A C 1
ATOM 1490 O O . THR A 1 199 ? 21.630 -2.619 -6.319 1.00 89.88 199 THR A O 1
ATOM 1493 N N . ARG A 1 200 ? 23.312 -1.157 -6.270 1.00 89.44 200 ARG A N 1
ATOM 1494 C CA . ARG A 1 200 ? 24.307 -2.094 -6.829 1.00 89.44 200 ARG A CA 1
ATOM 1495 C C . ARG A 1 200 ? 24.825 -3.108 -5.798 1.00 89.44 200 ARG A C 1
ATOM 1497 O O . ARG A 1 200 ? 25.489 -4.063 -6.184 1.00 89.44 200 ARG A O 1
ATOM 1504 N N . HIS A 1 201 ? 24.539 -2.899 -4.512 1.00 91.44 201 HIS A N 1
ATOM 1505 C CA . HIS A 1 201 ? 24.940 -3.759 -3.393 1.00 91.44 201 HIS A CA 1
ATOM 1506 C C . HIS A 1 201 ? 23.708 -4.183 -2.575 1.00 91.44 201 HIS A C 1
ATOM 1508 O O . HIS A 1 201 ? 23.618 -3.945 -1.368 1.00 91.44 201 HIS A O 1
ATOM 1514 N N . MET A 1 202 ? 22.714 -4.774 -3.254 1.00 91.25 202 MET A N 1
ATOM 1515 C CA . MET A 1 202 ? 21.462 -5.224 -2.626 1.00 91.25 202 MET A CA 1
ATOM 1516 C C . MET A 1 202 ? 21.692 -6.220 -1.486 1.00 91.25 202 MET A C 1
ATOM 1518 O O . MET A 1 202 ? 20.952 -6.220 -0.510 1.00 91.25 202 MET A O 1
ATOM 1522 N N . ASP A 1 203 ? 22.726 -7.049 -1.563 1.00 91.38 203 ASP A N 1
ATOM 1523 C CA . ASP A 1 203 ? 23.118 -7.970 -0.498 1.00 91.38 203 ASP A CA 1
ATOM 1524 C C . ASP A 1 203 ? 23.402 -7.244 0.829 1.00 91.38 203 ASP A C 1
ATOM 1526 O O . ASP A 1 203 ? 22.879 -7.649 1.874 1.00 91.38 203 ASP A O 1
ATOM 1530 N N . LEU A 1 204 ? 24.140 -6.128 0.778 1.00 92.50 204 LEU A N 1
ATOM 1531 C CA . LEU A 1 204 ? 24.436 -5.293 1.944 1.00 92.50 204 LEU A CA 1
ATOM 1532 C C . LEU A 1 204 ? 23.188 -4.571 2.462 1.00 92.50 204 LEU A C 1
ATOM 1534 O O . LEU A 1 204 ? 22.951 -4.546 3.669 1.00 92.50 204 LEU A O 1
ATOM 1538 N N . LEU A 1 205 ? 22.360 -4.037 1.560 1.00 94.06 205 LEU A N 1
ATOM 1539 C CA . LEU A 1 205 ? 21.096 -3.386 1.921 1.00 94.06 205 LEU A CA 1
ATOM 1540 C C . LEU A 1 205 ? 20.154 -4.361 2.639 1.00 94.06 205 LEU A C 1
ATOM 1542 O O . LEU A 1 205 ? 19.630 -4.054 3.709 1.00 94.06 205 LEU A O 1
ATOM 1546 N N . HIS A 1 206 ? 20.000 -5.574 2.105 1.00 92.00 206 HIS A N 1
ATOM 1547 C CA . HIS A 1 206 ? 19.194 -6.620 2.725 1.00 92.00 206 HIS A CA 1
ATOM 1548 C C . HIS A 1 206 ? 19.767 -7.057 4.083 1.00 92.00 206 HIS A C 1
ATOM 1550 O O . HIS A 1 206 ? 19.000 -7.364 4.999 1.00 92.00 206 HIS A O 1
ATOM 1556 N N . ALA A 1 207 ? 21.094 -7.115 4.236 1.00 89.50 207 ALA A N 1
ATOM 1557 C CA . ALA A 1 207 ? 21.728 -7.440 5.513 1.00 89.50 207 ALA A CA 1
ATOM 1558 C C . ALA A 1 207 ? 21.462 -6.361 6.576 1.00 89.50 207 ALA A C 1
ATOM 1560 O O . ALA A 1 207 ? 21.020 -6.695 7.679 1.00 89.50 207 ALA A O 1
ATOM 1561 N N . ALA A 1 208 ? 21.606 -5.086 6.211 1.00 91.31 208 ALA A N 1
ATOM 1562 C CA . ALA A 1 208 ? 21.280 -3.952 7.070 1.00 91.31 208 ALA A CA 1
ATOM 1563 C C . ALA A 1 208 ? 19.788 -3.906 7.435 1.00 91.31 208 ALA A C 1
ATOM 1565 O O . ALA A 1 208 ? 19.444 -3.720 8.602 1.00 91.31 208 ALA A O 1
ATOM 1566 N N . ALA A 1 209 ? 18.894 -4.166 6.476 1.00 91.06 209 ALA A N 1
ATOM 1567 C CA . ALA A 1 209 ? 17.456 -4.243 6.722 1.00 91.06 209 ALA A CA 1
ATOM 1568 C C . ALA A 1 209 ? 17.100 -5.351 7.726 1.00 91.06 209 ALA A C 1
ATOM 1570 O O . ALA A 1 209 ? 16.302 -5.133 8.640 1.00 91.06 209 ALA A O 1
ATOM 1571 N N . ARG A 1 210 ? 17.733 -6.529 7.621 1.00 88.56 210 ARG A N 1
ATOM 1572 C CA . ARG A 1 210 ? 17.564 -7.605 8.613 1.00 88.56 210 ARG A CA 1
ATOM 1573 C C . ARG A 1 210 ? 18.058 -7.187 9.996 1.00 88.56 210 ARG A C 1
ATOM 1575 O O . ARG A 1 210 ? 17.387 -7.494 10.976 1.00 88.56 210 ARG A O 1
ATOM 1582 N N . ALA A 1 211 ? 19.195 -6.499 10.090 1.00 84.88 211 ALA A N 1
ATOM 1583 C CA . ALA A 1 211 ? 19.715 -6.013 11.368 1.00 84.88 211 ALA A CA 1
ATOM 1584 C C . ALA A 1 211 ? 18.788 -4.976 12.016 1.00 84.88 211 ALA A C 1
ATOM 1586 O O . ALA A 1 211 ? 18.415 -5.144 13.173 1.00 84.88 211 ALA A O 1
ATOM 1587 N N . ALA A 1 212 ? 18.313 -3.987 11.256 1.00 82.88 212 ALA A N 1
ATOM 1588 C CA . ALA A 1 212 ? 17.328 -3.018 11.738 1.00 82.88 212 ALA A CA 1
ATOM 1589 C C . ALA A 1 212 ? 16.009 -3.693 12.162 1.00 82.88 212 ALA A C 1
ATOM 1591 O O . ALA A 1 212 ? 15.453 -3.369 13.208 1.00 82.88 212 ALA A O 1
ATOM 1592 N N . THR A 1 213 ? 15.548 -4.702 11.419 1.00 84.88 213 THR A N 1
ATOM 1593 C CA . THR A 1 213 ? 14.354 -5.478 11.799 1.00 84.88 213 THR A CA 1
ATOM 1594 C C . THR A 1 213 ? 14.546 -6.194 13.141 1.00 84.88 213 THR A C 1
ATOM 1596 O O . THR A 1 213 ? 13.636 -6.199 13.966 1.00 84.88 213 THR A O 1
ATOM 1599 N N . ARG A 1 214 ? 15.736 -6.756 13.414 1.00 84.19 214 ARG A N 1
ATOM 1600 C CA . ARG A 1 214 ? 16.047 -7.389 14.715 1.00 84.19 214 ARG A CA 1
ATOM 1601 C C . ARG A 1 214 ? 16.033 -6.405 15.886 1.00 84.19 214 ARG A C 1
ATOM 1603 O O . ARG A 1 214 ? 15.805 -6.830 17.012 1.00 84.19 214 ARG A O 1
ATOM 1610 N N . LEU A 1 215 ? 16.252 -5.117 15.625 1.00 81.25 215 LEU A N 1
ATOM 1611 C CA . LEU A 1 215 ? 16.115 -4.045 16.616 1.00 81.25 215 LEU A CA 1
ATOM 1612 C C . LEU A 1 215 ? 14.662 -3.568 16.793 1.00 81.25 215 LEU A C 1
ATOM 1614 O O . LEU A 1 215 ? 14.414 -2.645 17.564 1.00 81.25 215 LEU A O 1
ATOM 1618 N N . GLY A 1 216 ? 13.702 -4.189 16.100 1.00 81.94 216 GLY A N 1
ATOM 1619 C CA . GLY A 1 216 ? 12.273 -3.905 16.224 1.00 81.94 216 GLY A CA 1
ATOM 1620 C C . GLY A 1 216 ? 11.733 -2.881 15.227 1.00 81.94 216 GLY A C 1
ATOM 1621 O O . GLY A 1 216 ? 10.578 -2.481 15.359 1.00 81.94 216 GLY A O 1
ATOM 1622 N N . TYR A 1 217 ? 12.524 -2.458 14.234 1.00 85.94 217 TYR A N 1
ATOM 1623 C CA . TYR A 1 217 ? 12.075 -1.479 13.243 1.00 85.94 217 TYR A CA 1
ATOM 1624 C C . TYR A 1 217 ? 11.310 -2.116 12.073 1.00 85.94 217 TYR A C 1
ATOM 1626 O O . TYR A 1 217 ? 11.724 -3.137 11.524 1.00 85.94 217 TYR A O 1
ATOM 1634 N N . ALA A 1 218 ? 10.244 -1.457 11.617 1.00 86.25 218 ALA A N 1
ATOM 1635 C CA . ALA A 1 218 ? 9.679 -1.666 10.285 1.00 86.25 218 ALA A CA 1
ATOM 1636 C C . ALA A 1 218 ? 10.555 -0.946 9.245 1.00 86.25 218 ALA A C 1
ATOM 1638 O O . ALA A 1 218 ? 10.814 0.249 9.375 1.00 86.25 218 ALA A O 1
ATOM 1639 N N . VAL A 1 219 ? 11.044 -1.665 8.233 1.00 90.44 219 VAL A N 1
ATOM 1640 C CA . VAL A 1 219 ? 12.110 -1.164 7.351 1.00 90.44 219 VAL A CA 1
ATOM 1641 C C . VAL A 1 219 ? 11.599 -0.789 5.962 1.00 90.44 219 VAL A C 1
ATOM 1643 O O . VAL A 1 219 ? 10.967 -1.601 5.288 1.00 90.44 219 VAL A O 1
ATOM 1646 N N . HIS A 1 220 ? 11.974 0.403 5.500 1.00 92.31 220 HIS A N 1
ATOM 1647 C CA . HIS A 1 220 ? 11.903 0.812 4.099 1.00 92.31 220 HIS A CA 1
ATOM 1648 C C . HIS A 1 220 ? 13.294 0.717 3.460 1.00 92.31 220 HIS A C 1
ATOM 1650 O O . HIS A 1 220 ? 14.265 1.248 3.997 1.00 92.31 220 HIS A O 1
ATOM 1656 N N . MET A 1 221 ? 13.405 0.042 2.317 1.00 92.19 221 MET A N 1
ATOM 1657 C CA . MET A 1 221 ? 14.666 -0.181 1.598 1.00 92.19 221 MET A CA 1
ATOM 1658 C C . MET A 1 221 ? 14.423 -0.068 0.084 1.00 92.19 221 MET A C 1
ATOM 1660 O O . MET A 1 221 ? 13.349 -0.467 -0.378 1.00 92.19 221 MET A O 1
ATOM 1664 N N . PRO A 1 222 ? 15.362 0.489 -0.701 1.00 85.38 222 PRO A N 1
ATOM 1665 C CA . PRO A 1 222 ? 15.175 0.600 -2.139 1.00 85.38 222 PRO A CA 1
ATOM 1666 C C . PRO A 1 222 ? 15.253 -0.789 -2.784 1.00 85.38 222 PRO A C 1
ATOM 1668 O O . PRO A 1 222 ? 16.062 -1.621 -2.382 1.00 85.38 222 PRO A O 1
ATOM 1671 N N . HIS A 1 223 ? 14.421 -1.037 -3.799 1.00 77.19 223 HIS A N 1
ATOM 1672 C CA . HIS A 1 223 ? 14.348 -2.329 -4.502 1.00 77.19 223 HIS A CA 1
ATOM 1673 C C . HIS A 1 223 ? 14.538 -2.232 -6.025 1.00 77.19 223 HIS A C 1
ATOM 1675 O O . HIS A 1 223 ? 14.507 -3.254 -6.706 1.00 77.19 223 HIS A O 1
ATOM 1681 N N . LEU A 1 224 ? 14.728 -1.029 -6.573 1.00 73.25 224 LEU A N 1
ATOM 1682 C CA . LEU A 1 224 ? 14.794 -0.805 -8.020 1.00 73.25 224 LEU A CA 1
ATOM 1683 C C . LEU A 1 224 ? 16.244 -0.700 -8.509 1.00 73.25 224 LEU A C 1
ATOM 1685 O O . LEU A 1 224 ? 17.055 0.026 -7.931 1.00 73.25 224 LEU A O 1
ATOM 1689 N N . THR A 1 225 ? 16.561 -1.410 -9.594 1.00 63.00 225 THR A N 1
ATOM 1690 C CA . THR A 1 225 ? 17.898 -1.430 -10.214 1.00 63.00 225 THR A CA 1
ATOM 1691 C C . THR A 1 225 ? 17.996 -0.595 -11.492 1.00 63.00 225 THR A C 1
ATOM 1693 O O . THR A 1 225 ? 19.103 -0.221 -11.872 1.00 63.00 225 THR A O 1
ATOM 1696 N N . GLU A 1 226 ? 16.872 -0.262 -12.134 1.00 62.28 226 GLU A N 1
ATOM 1697 C CA . GLU A 1 226 ? 16.825 0.525 -13.373 1.00 62.28 226 GLU A CA 1
ATOM 1698 C C . GLU A 1 226 ? 15.795 1.648 -13.251 1.00 62.28 226 GLU A C 1
ATOM 1700 O O . GLU A 1 226 ? 14.631 1.415 -12.925 1.00 62.28 226 GLU A O 1
ATOM 1705 N N . VAL A 1 227 ? 16.241 2.884 -13.471 1.00 67.44 227 VAL A N 1
ATOM 1706 C CA . VAL A 1 227 ? 15.444 4.093 -13.258 1.00 67.44 227 VAL A CA 1
ATOM 1707 C C . VAL A 1 227 ? 15.792 5.089 -14.365 1.00 67.44 227 VAL A C 1
ATOM 1709 O O . VAL A 1 227 ? 16.969 5.354 -14.598 1.00 67.44 227 VAL A O 1
ATOM 1712 N N . ASN A 1 228 ? 14.786 5.626 -15.061 1.00 78.00 228 ASN A N 1
ATOM 1713 C CA . ASN A 1 228 ? 14.982 6.751 -15.984 1.00 78.00 228 ASN A CA 1
ATOM 1714 C C . ASN A 1 228 ? 15.015 8.090 -15.220 1.00 78.00 228 ASN A C 1
ATOM 1716 O O . ASN A 1 228 ? 14.571 8.162 -14.076 1.00 78.00 228 ASN A O 1
ATOM 1720 N N . ASP A 1 229 ? 15.495 9.166 -15.845 1.00 76.81 229 ASP A N 1
ATOM 1721 C CA . ASP A 1 229 ? 15.716 10.454 -15.160 1.00 76.81 229 ASP A CA 1
ATOM 1722 C C . ASP A 1 229 ? 14.459 11.026 -14.481 1.00 76.81 229 ASP A C 1
ATOM 1724 O O . ASP A 1 229 ? 14.537 11.606 -13.397 1.00 76.81 229 ASP A O 1
ATOM 1728 N N . ARG A 1 230 ? 13.279 10.833 -15.084 1.00 74.00 230 ARG A N 1
ATOM 1729 C CA . ARG A 1 230 ? 12.007 11.286 -14.503 1.00 74.00 230 ARG A CA 1
ATOM 1730 C C . ARG A 1 230 ? 11.654 10.495 -13.244 1.00 74.00 230 ARG A C 1
ATOM 1732 O O . ARG A 1 230 ? 11.345 11.092 -12.215 1.00 74.00 230 ARG A O 1
ATOM 1739 N N . LEU A 1 231 ? 11.725 9.167 -13.318 1.00 75.69 231 LEU A N 1
ATOM 1740 C CA . LEU A 1 231 ? 11.451 8.291 -12.182 1.00 75.69 231 LEU A CA 1
ATOM 1741 C C . LEU A 1 231 ? 12.478 8.508 -11.060 1.00 75.69 231 LEU A C 1
ATOM 1743 O O . LEU A 1 231 ? 12.129 8.403 -9.890 1.00 75.69 231 LEU A O 1
ATOM 1747 N N . ALA A 1 232 ? 13.716 8.888 -11.387 1.00 74.00 232 ALA A N 1
ATOM 1748 C CA . ALA A 1 232 ? 14.743 9.200 -10.394 1.00 74.00 232 ALA A CA 1
ATOM 1749 C C . ALA A 1 232 ? 14.363 10.407 -9.519 1.00 74.00 232 ALA A C 1
ATOM 1751 O O . ALA A 1 232 ? 14.580 10.374 -8.307 1.00 74.00 232 ALA A O 1
ATOM 1752 N N . LEU A 1 233 ? 13.748 11.443 -10.101 1.00 75.75 233 LEU A N 1
ATOM 1753 C CA . LEU A 1 233 ? 13.271 12.616 -9.358 1.00 75.75 233 LEU A CA 1
ATOM 1754 C C . LEU A 1 233 ? 12.079 12.284 -8.451 1.00 75.75 233 LEU A C 1
ATOM 1756 O O . LEU A 1 233 ? 12.053 12.696 -7.290 1.00 75.75 233 LEU A O 1
ATOM 1760 N N . GLU A 1 234 ? 11.110 11.521 -8.960 1.00 79.88 234 GLU A N 1
ATOM 1761 C CA . GLU A 1 234 ? 9.936 11.093 -8.188 1.00 79.88 234 GLU A CA 1
ATOM 1762 C C . GLU A 1 234 ? 10.345 10.166 -7.028 1.00 79.88 234 GLU A C 1
ATOM 1764 O O . GLU A 1 234 ? 9.909 10.360 -5.889 1.00 79.88 234 GLU A O 1
ATOM 1769 N N . LEU A 1 235 ? 11.268 9.229 -7.278 1.00 81.56 235 LEU A N 1
ATOM 1770 C CA . LEU A 1 235 ? 11.835 8.362 -6.245 1.00 81.56 235 LEU A CA 1
ATOM 1771 C C . LEU A 1 235 ? 12.617 9.156 -5.199 1.00 81.56 235 LEU A C 1
ATOM 1773 O O . LEU A 1 235 ? 12.460 8.877 -4.016 1.00 81.56 235 LEU A O 1
ATOM 1777 N N . ALA A 1 236 ? 13.402 10.164 -5.589 1.00 83.00 236 ALA A N 1
ATOM 1778 C CA . ALA A 1 236 ? 14.125 11.004 -4.634 1.00 83.00 236 ALA A CA 1
ATOM 1779 C C . ALA A 1 236 ? 13.172 11.769 -3.696 1.00 83.00 236 ALA A C 1
ATOM 1781 O O . ALA A 1 236 ? 13.423 11.850 -2.491 1.00 83.00 236 ALA A O 1
ATOM 1782 N N . ALA A 1 237 ? 12.062 12.298 -4.220 1.00 83.00 237 ALA A N 1
ATOM 1783 C CA . ALA A 1 237 ? 11.046 12.975 -3.414 1.00 83.00 237 ALA A CA 1
ATOM 1784 C C . ALA A 1 237 ? 10.344 12.007 -2.446 1.00 83.00 237 ALA A C 1
ATOM 1786 O O . ALA A 1 237 ? 10.222 12.301 -1.255 1.00 83.00 237 ALA A O 1
ATOM 1787 N N . MET A 1 238 ? 9.948 10.828 -2.935 1.00 88.25 238 MET A N 1
ATOM 1788 C CA . MET A 1 238 ? 9.376 9.763 -2.108 1.00 88.25 238 MET A CA 1
ATOM 1789 C C . MET A 1 238 ? 10.352 9.323 -1.008 1.00 88.25 238 MET A C 1
ATOM 1791 O O . MET A 1 238 ? 9.962 9.186 0.150 1.00 88.25 238 MET A O 1
ATOM 1795 N N . TRP A 1 239 ? 11.631 9.141 -1.341 1.00 90.56 239 TRP A N 1
ATOM 1796 C CA . TRP A 1 239 ? 12.650 8.689 -0.395 1.00 90.56 239 TRP A CA 1
ATOM 1797 C C . TRP A 1 239 ? 12.890 9.703 0.724 1.00 90.56 239 TRP A C 1
ATOM 1799 O O . TRP A 1 239 ? 12.968 9.335 1.895 1.00 90.56 239 TRP A O 1
ATOM 1809 N N . ARG A 1 240 ? 12.905 11.000 0.391 1.00 91.88 240 ARG A N 1
ATOM 1810 C CA . ARG A 1 240 ? 12.946 12.077 1.391 1.00 91.88 240 ARG A CA 1
ATOM 1811 C C . ARG A 1 240 ? 11.726 12.056 2.311 1.00 91.88 240 ARG A C 1
ATOM 1813 O O . ARG A 1 240 ? 11.889 12.194 3.519 1.00 91.88 240 ARG A O 1
ATOM 1820 N N . ALA A 1 241 ? 10.524 11.830 1.781 1.00 89.56 241 ALA A N 1
ATOM 1821 C CA . ALA A 1 241 ? 9.328 11.710 2.615 1.00 89.56 241 ALA A CA 1
ATOM 1822 C C . ALA A 1 241 ? 9.431 10.531 3.602 1.00 89.56 241 ALA A C 1
ATOM 1824 O O . ALA A 1 241 ? 9.098 10.683 4.777 1.00 89.56 241 ALA A O 1
ATOM 1825 N N . LEU A 1 242 ? 9.969 9.389 3.157 1.00 91.19 242 LEU A N 1
ATOM 1826 C CA . LEU A 1 242 ? 10.225 8.238 4.027 1.00 91.19 242 LEU A CA 1
ATOM 1827 C C . LEU A 1 242 ? 11.261 8.563 5.112 1.00 91.19 242 LEU A C 1
ATOM 1829 O O . LEU A 1 242 ? 11.027 8.253 6.277 1.00 91.19 242 LEU A O 1
ATOM 1833 N N . ILE A 1 243 ? 12.370 9.230 4.770 1.00 95.00 243 ILE A N 1
ATOM 1834 C CA . ILE A 1 243 ? 13.379 9.684 5.748 1.00 95.00 243 ILE A CA 1
ATOM 1835 C C . ILE A 1 243 ? 12.755 10.626 6.788 1.00 95.00 243 ILE A C 1
ATOM 1837 O O . ILE A 1 243 ? 13.059 10.528 7.978 1.00 95.00 243 ILE A O 1
ATOM 1841 N N . ALA A 1 244 ? 11.860 11.521 6.365 1.00 92.12 244 ALA A N 1
ATOM 1842 C CA . ALA A 1 244 ? 11.193 12.460 7.259 1.00 92.12 244 ALA A CA 1
ATOM 1843 C C . ALA A 1 244 ? 10.234 11.777 8.252 1.00 92.12 244 ALA A C 1
ATOM 1845 O O . ALA A 1 244 ? 10.156 12.217 9.401 1.00 92.12 244 ALA A O 1
ATOM 1846 N N . ASP A 1 245 ? 9.557 10.694 7.861 1.00 89.81 245 ASP A N 1
ATOM 1847 C CA . ASP A 1 245 ? 8.673 9.919 8.751 1.00 89.81 245 ASP A CA 1
ATOM 1848 C C . ASP A 1 245 ? 9.438 8.869 9.586 1.00 89.81 245 ASP A C 1
ATOM 1850 O O . ASP A 1 245 ? 8.963 8.443 10.638 1.00 89.81 245 ASP A O 1
ATOM 1854 N N . ALA A 1 246 ? 10.653 8.490 9.171 1.00 92.38 246 ALA A N 1
ATOM 1855 C CA . ALA A 1 246 ? 11.467 7.485 9.850 1.00 92.38 246 ALA A CA 1
ATOM 1856 C C . ALA A 1 246 ? 11.870 7.890 11.276 1.00 92.38 246 ALA A C 1
ATOM 1858 O O . ALA A 1 246 ? 12.213 9.048 11.542 1.00 92.38 246 ALA A O 1
ATOM 1859 N N . MET A 1 247 ? 11.921 6.917 12.190 1.00 93.06 247 MET A N 1
ATOM 1860 C CA . MET A 1 247 ? 12.532 7.110 13.511 1.00 93.06 247 MET A CA 1
ATOM 1861 C C . MET A 1 247 ? 14.058 7.050 13.463 1.00 93.06 247 MET A C 1
ATOM 1863 O O . MET A 1 247 ? 14.713 7.712 14.264 1.00 93.06 247 MET A O 1
ATOM 1867 N N . VAL A 1 248 ? 14.620 6.265 12.542 1.00 94.69 248 VAL A N 1
ATOM 1868 C CA . VAL A 1 248 ? 16.066 6.119 12.362 1.00 94.69 248 VAL A CA 1
ATOM 1869 C C . VAL A 1 248 ? 16.414 5.943 10.885 1.00 94.69 248 VAL A C 1
ATOM 1871 O O . VAL A 1 248 ? 15.646 5.361 10.117 1.00 94.69 248 VAL A O 1
ATOM 1874 N N . VAL A 1 249 ? 17.583 6.429 10.481 1.00 96.88 249 VAL A N 1
ATOM 1875 C CA . VAL A 1 249 ? 18.123 6.228 9.131 1.00 96.88 249 VAL A CA 1
ATOM 1876 C C . VAL A 1 249 ? 19.351 5.335 9.219 1.00 96.88 249 VAL A C 1
ATOM 1878 O O . VAL A 1 249 ? 20.248 5.589 10.013 1.00 96.88 249 VAL A O 1
ATOM 1881 N N . VAL A 1 250 ? 19.403 4.281 8.411 1.00 96.62 250 VAL A N 1
ATOM 1882 C CA . VAL A 1 250 ? 20.529 3.347 8.343 1.00 96.62 250 VAL A CA 1
ATOM 1883 C C . VAL A 1 250 ? 21.325 3.629 7.076 1.00 96.62 250 VAL A C 1
ATOM 1885 O O . VAL A 1 250 ? 20.824 3.423 5.975 1.00 96.62 250 VAL A O 1
ATOM 1888 N N . ILE A 1 251 ? 22.573 4.067 7.216 1.00 97.50 251 ILE A N 1
ATOM 1889 C CA . ILE A 1 251 ? 23.479 4.300 6.089 1.00 97.50 251 ILE A CA 1
ATOM 1890 C C . ILE A 1 251 ? 24.314 3.051 5.826 1.00 97.50 251 ILE A C 1
ATOM 1892 O O . ILE A 1 251 ? 25.063 2.588 6.691 1.00 97.50 251 ILE A O 1
ATOM 1896 N N . VAL A 1 252 ? 24.219 2.543 4.601 1.00 96.69 252 VAL A N 1
ATOM 1897 C CA . VAL A 1 252 ? 24.969 1.389 4.108 1.00 96.69 252 VAL A CA 1
ATOM 1898 C C . VAL A 1 252 ? 26.063 1.873 3.153 1.00 96.69 252 VAL A C 1
ATOM 1900 O O . VAL A 1 252 ? 25.766 2.212 2.001 1.00 96.69 252 VAL A O 1
ATOM 1903 N N . PRO A 1 253 ? 27.331 1.936 3.601 1.00 94.56 253 PRO A N 1
ATOM 1904 C CA . PRO A 1 253 ? 28.440 2.257 2.714 1.00 94.56 253 PRO A CA 1
ATOM 1905 C C . PRO A 1 253 ? 28.674 1.125 1.705 1.00 94.56 253 PRO A C 1
ATOM 1907 O O . PRO A 1 253 ? 28.270 -0.023 1.903 1.00 94.56 253 PRO A O 1
ATOM 1910 N N . LYS A 1 254 ? 29.363 1.451 0.614 1.00 93.62 254 LYS A N 1
ATOM 1911 C CA . LYS A 1 254 ? 29.875 0.468 -0.345 1.00 93.62 254 LYS A CA 1
ATOM 1912 C C . LYS A 1 254 ? 30.925 -0.438 0.328 1.00 93.62 254 LYS A C 1
ATOM 1914 O O . LYS A 1 254 ? 31.451 -0.076 1.382 1.00 93.62 254 LYS A O 1
ATOM 1919 N N . PRO A 1 255 ? 31.296 -1.583 -0.281 1.00 91.62 255 PRO A N 1
ATOM 1920 C CA . PRO A 1 255 ? 32.305 -2.489 0.281 1.00 91.62 255 PRO A CA 1
ATOM 1921 C C . PRO A 1 255 ? 33.662 -1.838 0.598 1.00 91.62 255 PRO A C 1
ATOM 1923 O O . PRO A 1 255 ? 34.358 -2.283 1.505 1.00 91.62 255 PRO A O 1
ATOM 1926 N N . ASP A 1 256 ? 34.032 -0.779 -0.125 1.00 91.06 256 ASP A N 1
ATOM 1927 C CA . ASP A 1 256 ? 35.258 -0.001 0.101 1.00 91.06 256 ASP A CA 1
ATOM 1928 C C . ASP A 1 256 ? 35.133 1.045 1.230 1.00 91.06 256 ASP A C 1
ATOM 1930 O O . ASP A 1 256 ? 36.079 1.780 1.505 1.00 91.06 256 ASP A O 1
ATOM 1934 N N . GLY A 1 257 ? 33.972 1.121 1.886 1.00 90.62 257 GLY A N 1
ATOM 1935 C CA . GLY A 1 257 ? 33.653 2.092 2.931 1.00 90.62 257 GLY A CA 1
ATOM 1936 C C . GLY A 1 257 ? 33.174 3.450 2.410 1.00 90.62 257 GLY A C 1
ATOM 1937 O O . GLY A 1 257 ? 32.772 4.292 3.214 1.00 90.62 257 GLY A O 1
ATOM 1938 N N . SER A 1 258 ? 33.179 3.683 1.094 1.00 92.81 258 SER A N 1
ATOM 1939 C CA . SER A 1 258 ? 32.713 4.943 0.513 1.00 92.81 258 SER A CA 1
ATOM 1940 C C . SER A 1 258 ? 31.184 5.042 0.491 1.00 92.81 258 SER A C 1
ATOM 1942 O O . SER A 1 258 ? 30.463 4.043 0.471 1.00 92.81 258 SER A O 1
ATOM 1944 N N . VAL A 1 259 ? 30.670 6.270 0.455 1.00 93.31 259 VAL A N 1
ATOM 1945 C CA . VAL A 1 259 ? 29.241 6.573 0.293 1.00 93.31 259 VAL A CA 1
ATOM 1946 C C . VAL A 1 259 ? 29.059 7.232 -1.076 1.00 93.31 259 VAL A C 1
ATOM 1948 O O . VAL A 1 259 ? 29.842 8.100 -1.447 1.00 93.31 259 VAL A O 1
ATOM 1951 N N . GLY A 1 260 ? 28.088 6.773 -1.873 1.00 90.75 260 GLY A N 1
ATOM 1952 C CA . GLY A 1 260 ? 27.793 7.377 -3.181 1.00 90.75 260 GLY A CA 1
ATOM 1953 C C . GLY A 1 260 ? 26.981 8.668 -3.057 1.00 90.75 260 GLY A C 1
ATOM 1954 O O . GLY A 1 260 ? 26.301 8.850 -2.055 1.00 90.75 260 GLY A O 1
ATOM 1955 N N . ASP A 1 261 ? 26.999 9.520 -4.085 1.00 90.31 261 ASP A N 1
ATOM 1956 C CA . ASP A 1 261 ? 26.397 10.866 -4.052 1.00 90.31 261 ASP A CA 1
ATOM 1957 C C . ASP A 1 261 ? 24.916 10.878 -3.648 1.00 90.31 261 ASP A C 1
ATOM 1959 O O . ASP A 1 261 ? 24.503 11.707 -2.840 1.00 90.31 261 ASP A O 1
ATOM 1963 N N . ALA A 1 262 ? 24.122 9.925 -4.149 1.00 89.69 262 ALA A N 1
ATOM 1964 C CA . ALA A 1 262 ? 22.716 9.789 -3.764 1.00 89.69 262 ALA A CA 1
ATOM 1965 C C . ALA A 1 262 ? 22.569 9.520 -2.257 1.00 89.69 262 ALA A C 1
ATOM 1967 O O . ALA A 1 262 ? 21.892 10.263 -1.551 1.00 89.69 262 ALA A O 1
ATOM 1968 N N . THR A 1 263 ? 23.292 8.521 -1.744 1.00 93.81 263 THR A N 1
ATOM 1969 C CA . THR A 1 263 ? 23.305 8.176 -0.316 1.00 93.81 263 THR A CA 1
ATOM 1970 C C . THR A 1 263 ? 23.905 9.289 0.546 1.00 93.81 263 THR A C 1
ATOM 1972 O O . THR A 1 263 ? 23.475 9.489 1.677 1.00 93.81 263 THR A O 1
ATOM 1975 N N . ALA A 1 264 ? 24.866 10.054 0.025 1.00 94.12 264 ALA A N 1
ATOM 1976 C CA . ALA A 1 264 ? 25.405 11.227 0.703 1.00 94.12 264 ALA A CA 1
ATOM 1977 C C . ALA A 1 264 ? 24.352 12.343 0.813 1.00 94.12 264 ALA A C 1
ATOM 1979 O O . ALA A 1 264 ? 24.239 12.972 1.861 1.00 94.12 264 ALA A O 1
ATOM 1980 N N . GLY A 1 265 ? 23.540 12.547 -0.228 1.00 93.88 265 GLY A N 1
ATOM 1981 C CA . GLY A 1 265 ? 22.402 13.467 -0.192 1.00 93.88 265 GLY A CA 1
ATOM 1982 C C . GLY A 1 265 ? 21.306 13.032 0.786 1.00 93.88 265 GLY A C 1
ATOM 1983 O O . GLY A 1 265 ? 20.726 13.871 1.470 1.00 93.88 265 GLY A O 1
ATOM 1984 N N . GLU A 1 266 ? 21.045 11.728 0.890 1.00 95.38 266 GLU A N 1
ATOM 1985 C CA . GLU A 1 266 ? 20.118 11.149 1.873 1.00 95.38 266 GLU A CA 1
ATOM 1986 C C . GLU A 1 266 ? 20.628 11.323 3.309 1.00 95.38 266 GLU A C 1
ATOM 1988 O O . GLU A 1 266 ? 19.860 11.710 4.188 1.00 95.38 266 GLU A O 1
ATOM 1993 N N . LEU A 1 267 ? 21.925 11.091 3.535 1.00 96.31 267 LEU A N 1
ATOM 1994 C CA . LEU A 1 267 ? 22.587 11.332 4.815 1.00 96.31 267 LEU A CA 1
ATOM 1995 C C . LEU A 1 267 ? 22.494 12.809 5.216 1.00 96.31 267 LEU A C 1
ATOM 1997 O O . LEU A 1 267 ? 22.022 13.103 6.309 1.00 96.31 267 LEU A O 1
ATOM 2001 N N . ALA A 1 268 ? 22.864 13.730 4.325 1.00 96.50 268 ALA A N 1
ATOM 2002 C CA . ALA A 1 268 ? 22.798 15.164 4.603 1.00 96.50 268 ALA A CA 1
ATOM 2003 C C . ALA A 1 268 ? 21.368 15.621 4.943 1.00 96.50 268 ALA A C 1
ATOM 2005 O O . ALA A 1 268 ? 21.166 16.409 5.863 1.00 96.50 268 ALA A O 1
ATOM 2006 N N . TYR A 1 269 ? 20.362 15.089 4.242 1.00 96.31 269 TYR A N 1
ATOM 2007 C CA . TYR A 1 269 ? 18.960 15.389 4.527 1.00 96.31 269 TYR A CA 1
ATOM 2008 C C . TYR A 1 269 ? 18.496 14.822 5.879 1.00 96.31 269 TYR A C 1
ATOM 2010 O O . TYR A 1 269 ? 17.772 15.484 6.621 1.00 96.31 269 TYR A O 1
ATOM 2018 N N . ALA A 1 270 ? 18.930 13.610 6.238 1.00 96.56 270 ALA A N 1
ATOM 2019 C CA . ALA A 1 270 ? 18.660 13.034 7.553 1.00 96.56 270 ALA A CA 1
ATOM 2020 C C . ALA A 1 270 ? 19.307 13.858 8.684 1.00 96.56 270 ALA A C 1
ATOM 2022 O O . ALA A 1 270 ? 18.665 14.099 9.708 1.00 96.56 270 ALA A O 1
ATOM 2023 N N . GLU A 1 271 ? 20.542 14.326 8.482 1.00 96.50 271 GLU A N 1
ATOM 2024 C CA . GLU A 1 271 ? 21.261 15.205 9.413 1.00 96.50 271 GLU A CA 1
ATOM 2025 C C . GLU A 1 271 ? 20.553 16.558 9.580 1.00 96.50 271 GLU A C 1
ATOM 2027 O O . GLU A 1 271 ? 20.369 17.010 10.710 1.00 96.50 271 GLU A O 1
ATOM 2032 N N . GLU A 1 272 ? 20.085 17.170 8.487 1.00 97.25 272 GLU A N 1
ATOM 2033 C CA . GLU A 1 272 ? 19.309 18.420 8.507 1.00 97.25 272 GLU A CA 1
ATOM 2034 C C . GLU A 1 272 ? 18.040 18.296 9.366 1.00 97.25 272 GLU A C 1
ATOM 2036 O O . GLU A 1 272 ? 17.697 19.201 10.127 1.00 97.25 272 GLU A O 1
ATOM 2041 N N . LEU A 1 273 ? 17.366 17.147 9.292 1.00 95.12 273 LEU A N 1
ATOM 2042 C CA . LEU A 1 273 ? 16.174 16.843 10.084 1.00 95.12 273 LEU A CA 1
ATOM 2043 C C . LEU A 1 273 ? 16.480 16.409 11.530 1.00 95.12 273 LEU A C 1
ATOM 2045 O O . LEU A 1 273 ? 15.548 16.132 12.289 1.00 95.12 273 LEU A O 1
ATOM 2049 N N . GLY A 1 274 ? 17.756 16.302 11.916 1.00 95.06 274 GLY A N 1
ATOM 2050 C CA . GLY A 1 274 ? 18.170 15.807 13.230 1.00 95.06 274 GLY A CA 1
ATOM 2051 C C . GLY A 1 274 ? 17.795 14.342 13.468 1.00 95.06 274 GLY A C 1
ATOM 2052 O O . GLY A 1 274 ? 17.534 13.946 14.607 1.00 95.06 274 GLY A O 1
ATOM 2053 N N . LYS A 1 275 ? 17.708 13.537 12.401 1.00 94.31 275 LYS A N 1
ATOM 2054 C CA . LYS A 1 275 ? 17.358 12.121 12.512 1.00 94.31 275 LYS A CA 1
ATOM 2055 C C . LYS A 1 275 ? 18.503 11.338 13.157 1.00 94.31 275 LYS A C 1
ATOM 2057 O O . LYS A 1 275 ? 19.660 11.540 12.791 1.00 94.31 275 LYS A O 1
ATOM 2062 N N . PRO A 1 276 ? 18.202 10.400 14.070 1.00 95.62 276 PRO A N 1
ATOM 2063 C CA . PRO A 1 276 ? 19.187 9.430 14.515 1.00 95.62 276 PRO A CA 1
ATOM 2064 C C . PRO A 1 276 ? 19.690 8.607 13.321 1.00 95.62 276 PRO A C 1
ATOM 2066 O O . PRO A 1 276 ? 18.890 8.112 12.519 1.00 95.62 276 PRO A O 1
ATOM 2069 N N . ILE A 1 277 ? 21.010 8.469 13.205 1.00 96.50 277 ILE A N 1
ATOM 2070 C CA . ILE A 1 277 ? 21.666 7.761 12.104 1.00 96.50 277 ILE A CA 1
ATOM 2071 C C . ILE A 1 277 ? 22.402 6.550 12.662 1.00 96.50 277 ILE A C 1
ATOM 2073 O O . ILE A 1 277 ? 23.211 6.674 13.573 1.00 96.50 277 ILE A O 1
ATOM 2077 N N . LEU A 1 278 ? 22.128 5.389 12.079 1.00 94.38 278 LEU A N 1
ATOM 2078 C CA . LEU A 1 278 ? 22.883 4.162 12.271 1.00 94.38 278 LEU A CA 1
ATOM 2079 C C . LEU A 1 278 ? 23.760 3.921 11.046 1.00 94.38 278 LEU A C 1
ATOM 2081 O O . LEU A 1 278 ? 23.344 4.153 9.911 1.00 94.38 278 LEU A O 1
ATOM 2085 N N . ARG A 1 279 ? 24.962 3.397 11.247 1.00 93.69 279 ARG A N 1
ATOM 2086 C CA . ARG A 1 279 ? 25.852 2.969 10.166 1.00 93.69 279 ARG A CA 1
ATOM 2087 C C . ARG A 1 279 ? 25.940 1.453 10.136 1.00 93.69 279 ARG A C 1
ATOM 2089 O O . ARG A 1 279 ? 26.109 0.812 11.167 1.00 93.69 279 ARG A O 1
ATOM 2096 N N . TRP A 1 280 ? 25.837 0.872 8.948 1.00 92.56 280 TRP A N 1
ATOM 2097 C CA . TRP A 1 280 ? 26.081 -0.553 8.750 1.00 92.56 280 TRP A CA 1
ATOM 2098 C C . TRP A 1 280 ? 27.581 -0.863 8.839 1.00 92.56 280 TRP A C 1
ATOM 2100 O O . TRP A 1 280 ? 28.378 -0.281 8.099 1.00 92.56 280 TRP A O 1
ATOM 2110 N N . ASP A 1 281 ? 27.964 -1.804 9.706 1.00 88.12 281 ASP A N 1
ATOM 2111 C CA . ASP A 1 281 ? 29.313 -2.373 9.754 1.00 88.12 281 ASP A CA 1
ATOM 2112 C C . ASP A 1 281 ? 29.302 -3.775 9.139 1.00 88.12 281 ASP A C 1
ATOM 2114 O O . ASP A 1 281 ? 28.967 -4.771 9.786 1.00 88.12 281 ASP A O 1
ATOM 2118 N N . ALA A 1 282 ? 29.733 -3.858 7.880 1.00 81.50 282 ALA A N 1
ATOM 2119 C CA . ALA A 1 282 ? 29.797 -5.114 7.139 1.00 81.50 282 ALA A CA 1
ATOM 2120 C C . ALA A 1 282 ? 30.686 -6.179 7.810 1.00 81.50 282 ALA A C 1
ATOM 2122 O O . ALA A 1 282 ? 30.473 -7.364 7.586 1.00 81.50 282 ALA A O 1
ATOM 2123 N N . ARG A 1 283 ? 31.657 -5.794 8.654 1.00 82.12 283 ARG A N 1
ATOM 2124 C CA . ARG A 1 283 ? 32.531 -6.752 9.359 1.00 82.12 283 ARG A CA 1
ATOM 2125 C C . ARG A 1 283 ? 31.851 -7.391 10.563 1.00 82.12 283 ARG A C 1
ATOM 2127 O O . ARG A 1 283 ? 32.273 -8.457 11.003 1.00 82.12 283 ARG A O 1
ATOM 2134 N N . ARG A 1 284 ? 30.858 -6.708 11.131 1.00 80.38 284 ARG A N 1
ATOM 2135 C CA . ARG A 1 284 ? 30.080 -7.171 12.288 1.00 80.38 284 ARG A CA 1
ATOM 2136 C C . ARG A 1 284 ? 28.715 -7.719 11.892 1.00 80.38 284 ARG A C 1
ATOM 2138 O O . ARG A 1 284 ? 28.054 -8.315 12.732 1.00 80.38 284 ARG A O 1
ATOM 2145 N N . GLU A 1 285 ? 28.320 -7.509 10.637 1.00 81.12 285 GLU A N 1
ATOM 2146 C CA . GLU A 1 285 ? 26.972 -7.772 10.133 1.00 81.12 285 GLU A CA 1
ATOM 2147 C C . GLU A 1 285 ? 25.883 -7.140 11.017 1.00 81.12 285 GLU A C 1
ATOM 2149 O O . GLU A 1 285 ? 24.818 -7.722 11.261 1.00 81.12 285 GLU A O 1
ATOM 2154 N N . ASP A 1 286 ? 26.168 -5.928 11.498 1.00 80.81 286 ASP A N 1
ATOM 2155 C CA . ASP A 1 286 ? 25.327 -5.218 12.451 1.00 80.81 286 ASP A CA 1
ATOM 2156 C C . ASP A 1 286 ? 25.277 -3.712 12.173 1.00 80.81 286 ASP A C 1
ATOM 2158 O O . ASP A 1 286 ? 26.096 -3.163 11.427 1.00 80.81 286 ASP A O 1
ATOM 2162 N N . VAL A 1 287 ? 24.299 -3.041 12.776 1.00 74.44 287 VAL A N 1
ATOM 2163 C CA . VAL A 1 287 ? 24.158 -1.583 12.734 1.00 74.44 287 VAL A CA 1
ATOM 2164 C C . VAL A 1 287 ? 24.708 -0.961 14.015 1.00 74.44 287 VAL A C 1
ATOM 2166 O O . VAL A 1 287 ? 24.440 -1.427 15.119 1.00 74.44 287 VAL A O 1
ATOM 2169 N N . VAL A 1 288 ? 25.492 0.103 13.869 1.00 76.06 288 VAL A N 1
ATOM 2170 C CA . VAL A 1 288 ? 26.112 0.832 14.981 1.00 76.06 288 VAL A CA 1
ATOM 2171 C C . VAL A 1 288 ? 25.638 2.281 14.999 1.00 76.06 288 VAL A C 1
ATOM 2173 O O . VAL A 1 288 ? 25.410 2.862 13.940 1.00 76.06 288 VAL A O 1
ATOM 2176 N N . TRP A 1 289 ? 25.477 2.839 16.199 1.00 66.50 289 TRP A N 1
ATOM 2177 C CA . TRP A 1 289 ? 25.267 4.275 16.406 1.00 66.50 289 TRP A CA 1
ATOM 2178 C C . TRP A 1 289 ? 26.510 5.081 16.023 1.00 66.50 289 TRP A C 1
ATOM 2180 O O . TRP A 1 289 ? 27.633 4.579 16.270 1.00 66.50 289 TRP A O 1
#

Secondary structure (DSSP, 8-state):
-PPP--B---HHHHHHHHHHHHTTTPPEEEEETTEEEEEPPHHHHHHTT--TT--EEEEEEE-SSSS-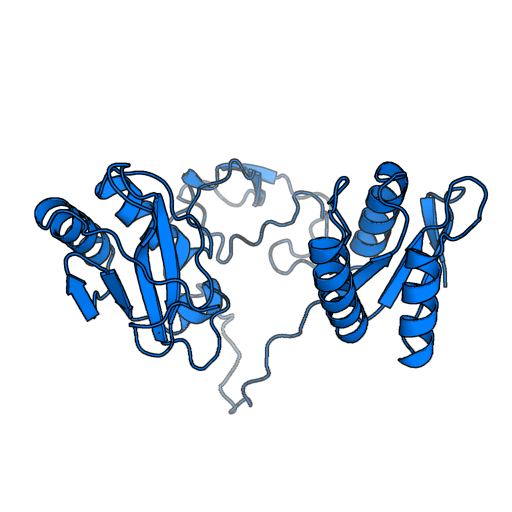PEEEEEEESSSS--SS-EE---SSHHHHHHHHHHHHHHS-SSPP--EEEEESS--SS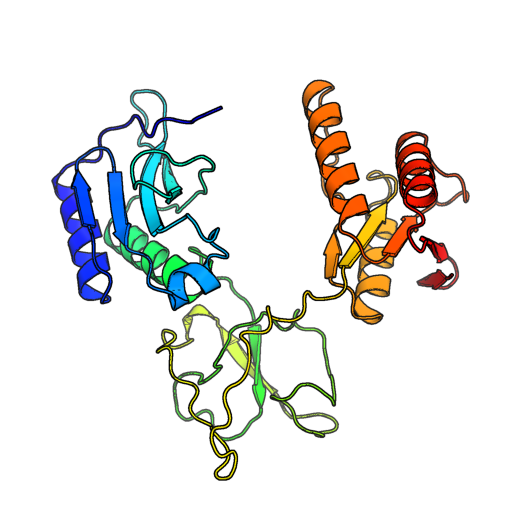S---SS----TT----TT-TTTTT-SSPPEEEEEGGGSPPP-S------TT----------PPPPPEEEEEE-GGGHHHHHHHHHHHHHTT-EEE----S---HHHHHHHHHHHHHHHHH-SEEEEE--TTS---HHHHHHHHHHHHTT--EEEEETTTTEEE-